Protein AF-D1QV29-F1 (afdb_monomer_lite)

Radius of gyration: 21.85 Å; chains: 1; bounding box: 47×73×45 Å

Sequence (190 aa):
MLKKKSKYISLIIPIILLLSIISYMVFIKKRHYYISSGIGPICVDDEVREGFEIIGKFKLKNPHPIPIDDKEILFIKEKLPIWLKENYSQINANNLTQSLSVSELKRKIQYVFTVYQDGSMIEADIYCLTLYDKNIPYNVYIPKALWDDEEFVKQRGHKWGEYILVYPFLDEKWHSNIDCNDIYSPGDLW

Secondary structure (DSSP, 8-state):
--SSHHHHHHHHHHHHHHHHHHHHHHHHS-------S-------HHHHHHTPEEEETTEEE-SS--PPPHHHHHHHHHHHHHHHHHH-TTS-HHHHHHT--HHHHHHH-EEEEEE--TTTT--EEEEEEEEEETTEEEEEEEEEEE---HHHHHHHTPPTT-EEE-SS-B-HHHHHHT--SSPP-TT---

Organism: NCBI:txid649760

pLDDT: mean 77.43, std 16.85, range [33.91, 97.12]

Foldseek 3Di:
DPDPPVVVVVVVVVVVVVVVVVVVVVVVVPVQVPVPLDAWFDFCVVVVVVPWDWPAQFWTHDPDDDDQDLVNLVVCLVCQLVLCCVPPVPDNSCVQSVPQDSVNSNVQWAFDTWGWHPDQTWTWTWTWHWTADVNDTWIWIKTWTQGADCVVCVVVVHDHRDTDTRPDIDGVVSVVSRDDPHIHDRPGTD

Structure (mmCIF, N/CA/C/O backbone):
data_AF-D1QV29-F1
#
_entry.id   AF-D1QV29-F1
#
loop_
_atom_site.group_PDB
_atom_site.id
_atom_site.type_symbol
_atom_site.label_atom_id
_atom_site.label_alt_id
_atom_site.label_comp_id
_atom_site.label_asym_id
_atom_site.label_entity_id
_atom_site.label_seq_id
_atom_site.pdbx_PDB_ins_code
_atom_site.Cartn_x
_atom_site.Cartn_y
_atom_site.Cartn_z
_atom_site.occupancy
_atom_site.B_iso_or_equiv
_atom_site.auth_seq_id
_atom_site.auth_comp_id
_atom_site.auth_asym_id
_atom_site.auth_atom_id
_atom_site.pdbx_PDB_model_num
ATOM 1 N N . MET A 1 1 ? 25.542 61.234 18.498 1.00 45.84 1 MET A N 1
ATOM 2 C CA . MET A 1 1 ? 25.070 60.424 17.345 1.00 45.84 1 MET A CA 1
ATOM 3 C C . MET A 1 1 ? 24.873 58.962 17.764 1.00 45.84 1 MET A C 1
ATOM 5 O O . MET A 1 1 ? 25.803 58.189 17.631 1.00 45.84 1 MET A O 1
ATOM 9 N N . LEU A 1 2 ? 23.709 58.556 18.293 1.00 51.19 2 LEU A N 1
ATOM 10 C CA . LEU A 1 2 ? 23.491 57.157 18.738 1.00 51.19 2 LEU A CA 1
ATOM 11 C C . LEU A 1 2 ? 22.039 56.651 18.571 1.00 51.19 2 LEU A C 1
ATOM 13 O O . LEU A 1 2 ? 21.649 55.672 19.188 1.00 51.19 2 LEU A O 1
ATOM 17 N N . LYS A 1 3 ? 21.218 57.277 17.712 1.00 49.06 3 LYS A N 1
ATOM 18 C CA . LYS A 1 3 ? 19.809 56.865 17.497 1.00 49.06 3 LYS A CA 1
ATOM 19 C C . LYS A 1 3 ? 19.553 56.009 16.246 1.00 49.06 3 LYS A C 1
ATOM 21 O O . LYS A 1 3 ? 18.450 55.499 16.086 1.00 49.06 3 LYS A O 1
ATOM 26 N N . LYS A 1 4 ? 20.541 55.817 15.359 1.00 51.28 4 LYS A N 1
ATOM 27 C CA . LYS A 1 4 ? 20.337 55.086 14.087 1.00 51.28 4 LYS A CA 1
ATOM 28 C C . LYS A 1 4 ? 20.463 53.559 14.201 1.00 51.28 4 LYS A C 1
ATOM 30 O O . LYS A 1 4 ? 19.761 52.873 13.475 1.00 51.28 4 LYS A O 1
ATOM 35 N N . LYS A 1 5 ? 21.280 53.014 15.117 1.00 49.75 5 LYS A N 1
ATOM 36 C CA . LYS A 1 5 ? 21.513 51.553 15.233 1.00 49.75 5 LYS A CA 1
ATOM 37 C C . LYS A 1 5 ? 20.310 50.763 15.782 1.00 49.75 5 LYS A C 1
ATOM 39 O O . 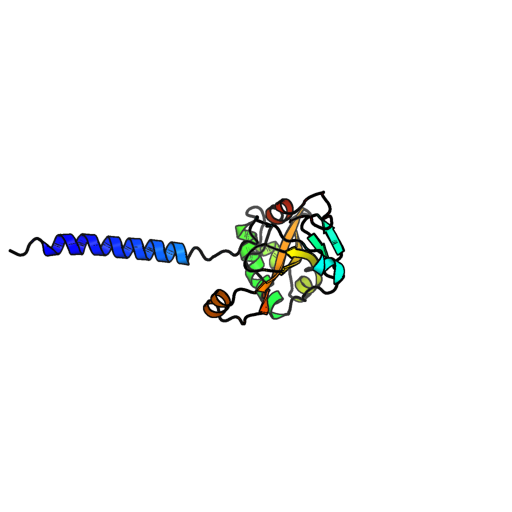LYS A 1 5 ? 20.128 49.611 15.414 1.00 49.75 5 LYS A O 1
ATOM 44 N N . SER A 1 6 ? 19.468 51.391 16.608 1.00 54.56 6 SER A N 1
ATOM 45 C CA . SER A 1 6 ? 18.330 50.731 17.272 1.00 54.56 6 SER A CA 1
ATOM 46 C C . SER A 1 6 ? 17.199 50.338 16.308 1.00 54.56 6 SER A C 1
ATOM 48 O O . SER A 1 6 ? 16.639 49.255 16.450 1.00 54.56 6 SER A O 1
ATOM 50 N N . LYS A 1 7 ? 16.918 51.153 15.278 1.00 54.69 7 LYS A N 1
ATOM 51 C CA . LYS A 1 7 ? 15.862 50.850 14.292 1.00 54.69 7 LYS A CA 1
ATOM 52 C C . LYS A 1 7 ? 16.203 49.664 13.387 1.00 54.69 7 LYS A C 1
ATOM 54 O O . LYS A 1 7 ? 15.316 48.895 13.051 1.00 54.69 7 LYS A O 1
ATOM 59 N N . TYR A 1 8 ? 17.474 49.498 13.014 1.00 56.50 8 TYR A N 1
ATOM 60 C CA . TYR A 1 8 ? 17.894 48.362 12.188 1.00 56.50 8 TYR A CA 1
ATOM 61 C C . TYR A 1 8 ? 17.798 47.047 12.963 1.00 56.50 8 TYR A C 1
ATOM 63 O O . TYR A 1 8 ? 17.260 46.078 12.447 1.00 56.50 8 TYR A O 1
ATOM 71 N N . ILE A 1 9 ? 18.224 47.031 14.230 1.00 58.75 9 ILE A N 1
ATOM 72 C CA . ILE A 1 9 ? 18.125 45.837 15.082 1.00 58.75 9 ILE A CA 1
ATOM 73 C C . ILE A 1 9 ? 16.654 45.461 15.330 1.00 58.75 9 ILE A C 1
ATOM 75 O O . ILE A 1 9 ? 16.313 44.282 15.253 1.00 58.75 9 ILE A O 1
ATOM 79 N N . SER A 1 10 ? 15.760 46.442 15.535 1.00 60.47 10 SER A N 1
ATOM 80 C CA . SER A 1 10 ? 14.327 46.161 15.728 1.00 60.47 10 SER A CA 1
ATOM 81 C C . SER A 1 10 ? 13.612 45.662 14.465 1.00 60.47 10 SER A C 1
ATOM 83 O O . SER A 1 10 ? 12.531 45.099 14.585 1.00 60.47 10 SER A O 1
ATOM 85 N N . LEU A 1 11 ? 14.183 45.875 13.275 1.00 65.88 11 LEU A N 1
ATOM 86 C CA . LEU A 1 11 ? 13.678 45.362 11.993 1.00 65.88 11 LEU A CA 1
ATOM 87 C C . LEU A 1 11 ? 14.288 44.000 11.632 1.00 65.88 11 LEU A C 1
ATOM 89 O O . LEU A 1 11 ? 13.610 43.163 11.049 1.00 65.88 11 LEU A O 1
ATOM 93 N N . ILE A 1 12 ? 15.541 43.748 12.017 1.00 74.69 12 ILE A N 1
ATOM 94 C CA . ILE A 1 12 ? 16.242 42.486 11.732 1.00 74.69 12 ILE A CA 1
ATOM 95 C C . ILE A 1 12 ? 15.656 41.322 12.542 1.00 74.69 12 ILE A C 1
ATOM 97 O O . ILE A 1 12 ? 15.447 40.245 11.991 1.00 74.69 12 ILE A O 1
ATOM 101 N N . ILE A 1 13 ? 15.348 41.531 13.827 1.00 76.56 13 ILE A N 1
ATOM 102 C CA . ILE A 1 13 ? 14.783 40.487 14.701 1.00 76.56 13 ILE A CA 1
ATOM 103 C C . ILE A 1 13 ? 13.475 39.892 14.141 1.00 76.56 13 ILE A C 1
ATOM 105 O O . ILE A 1 13 ? 13.411 38.670 14.006 1.00 76.56 13 ILE A O 1
ATOM 109 N N . PRO A 1 14 ? 12.451 40.684 13.760 1.00 79.69 14 PRO A N 1
ATOM 110 C CA . PRO A 1 14 ? 11.223 40.125 13.200 1.00 79.69 14 PRO A CA 1
ATOM 111 C C . PRO A 1 14 ? 11.435 39.462 11.835 1.00 79.69 14 PRO A C 1
ATOM 113 O O . PRO A 1 14 ? 10.746 38.492 11.545 1.00 79.69 14 PRO A O 1
ATOM 116 N N . ILE A 1 15 ? 12.404 39.906 11.024 1.00 82.94 15 ILE A N 1
ATOM 117 C CA . ILE A 1 15 ? 12.746 39.242 9.753 1.00 82.94 15 ILE A CA 1
ATOM 118 C C . ILE A 1 15 ? 13.352 37.859 10.007 1.00 82.94 15 ILE A C 1
ATOM 120 O O . ILE A 1 15 ? 12.950 36.893 9.365 1.00 82.94 15 ILE A O 1
ATOM 124 N N . ILE A 1 16 ? 14.277 37.734 10.963 1.00 84.75 16 ILE A N 1
ATOM 125 C CA . ILE A 1 16 ? 14.854 36.437 11.345 1.00 84.75 16 ILE A CA 1
ATOM 126 C C . ILE A 1 16 ? 13.768 35.522 11.913 1.00 84.75 16 ILE A C 1
ATOM 128 O O . ILE A 1 16 ? 13.729 34.341 11.572 1.00 84.75 16 ILE A O 1
ATOM 132 N N . LEU A 1 17 ? 12.858 36.060 12.730 1.00 83.62 17 LEU A N 1
ATOM 133 C CA . LEU A 1 17 ? 11.736 35.302 13.283 1.00 83.62 17 LEU A CA 1
ATOM 134 C C . LEU A 1 17 ? 10.779 34.829 12.177 1.00 83.62 17 LEU A C 1
ATOM 136 O O . LEU A 1 17 ? 10.358 33.680 12.170 1.00 83.62 17 LEU A O 1
ATOM 140 N N . LEU A 1 18 ? 10.493 35.681 11.190 1.00 83.81 18 LEU A N 1
ATOM 141 C CA . LEU A 1 18 ? 9.669 35.330 10.036 1.00 83.81 18 LEU A CA 1
ATOM 142 C C . LEU A 1 18 ? 10.350 34.270 9.162 1.00 83.81 18 LEU A C 1
ATOM 144 O O . LEU A 1 18 ? 9.707 33.304 8.776 1.00 83.81 18 LEU A O 1
ATOM 148 N N . LEU A 1 19 ? 11.650 34.406 8.884 1.00 84.44 19 LEU A N 1
ATOM 149 C CA . LEU A 1 19 ? 12.418 33.427 8.109 1.00 84.44 19 LEU A CA 1
ATOM 150 C C . LEU A 1 19 ? 12.541 32.089 8.836 1.00 84.44 19 LEU A C 1
ATOM 152 O O . LEU A 1 19 ? 12.485 31.047 8.193 1.00 84.44 19 LEU A O 1
ATOM 156 N N . SER A 1 20 ? 12.666 32.096 10.162 1.00 79.31 20 SER A N 1
ATOM 157 C CA . SER A 1 20 ? 12.662 30.868 10.961 1.00 79.31 20 SER A CA 1
ATOM 158 C C . SER A 1 20 ? 11.270 30.248 11.048 1.00 79.31 20 SER A C 1
ATOM 160 O O . SER A 1 20 ? 11.183 29.033 10.953 1.00 79.31 20 SER A O 1
ATOM 162 N N . ILE A 1 21 ? 10.187 31.032 11.101 1.00 79.00 21 ILE A N 1
ATOM 163 C CA . ILE A 1 21 ? 8.810 30.524 10.973 1.00 79.00 21 ILE A CA 1
ATOM 164 C C . ILE A 1 21 ? 8.564 29.962 9.572 1.00 79.00 21 ILE A C 1
ATOM 166 O O . ILE A 1 21 ? 8.000 28.884 9.464 1.00 79.00 21 ILE A O 1
ATOM 170 N N . ILE A 1 22 ? 9.002 30.631 8.502 1.00 74.69 22 ILE A N 1
ATOM 171 C CA . ILE A 1 22 ? 8.878 30.139 7.121 1.00 74.69 22 ILE A CA 1
ATOM 172 C C . ILE A 1 22 ? 9.707 28.870 6.944 1.00 74.69 22 ILE A C 1
ATOM 17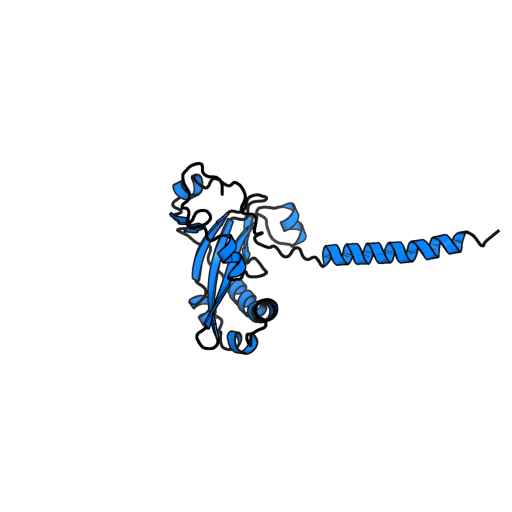4 O O . ILE A 1 22 ? 9.188 27.887 6.437 1.00 74.69 22 ILE A O 1
ATOM 178 N N . SER A 1 23 ? 10.959 28.854 7.402 1.00 67.56 23 SER A N 1
ATOM 179 C CA . SER A 1 23 ? 11.820 27.667 7.368 1.00 67.56 23 SER A CA 1
ATOM 180 C C . SER A 1 23 ? 11.211 26.527 8.182 1.00 67.56 23 SER A C 1
ATOM 182 O O . SER A 1 23 ? 11.120 25.408 7.695 1.00 67.56 23 SER A O 1
ATOM 184 N N . TYR A 1 24 ? 10.668 26.817 9.366 1.00 66.56 24 TYR A N 1
ATOM 185 C CA . TYR A 1 24 ? 9.936 25.859 10.188 1.00 66.56 24 TYR A CA 1
ATOM 186 C C . TYR A 1 24 ? 8.641 25.394 9.517 1.00 66.56 24 TYR A C 1
ATOM 188 O O . TYR A 1 24 ? 8.350 24.214 9.569 1.00 66.56 24 TYR A O 1
ATOM 196 N N . MET A 1 25 ? 7.890 26.252 8.823 1.00 56.50 25 MET A N 1
ATOM 197 C CA . MET A 1 25 ? 6.695 25.873 8.058 1.00 56.50 25 MET A CA 1
ATOM 198 C C . MET A 1 25 ? 7.045 25.082 6.794 1.00 56.50 25 MET A C 1
ATOM 200 O O . MET A 1 25 ? 6.281 24.204 6.417 1.00 56.50 25 MET A O 1
ATOM 204 N N . VAL A 1 26 ? 8.186 25.345 6.153 1.00 56.19 26 VAL A N 1
ATOM 205 C CA . VAL A 1 26 ? 8.729 24.562 5.029 1.00 56.19 26 VAL A CA 1
ATOM 206 C C . VAL A 1 26 ? 9.262 23.214 5.521 1.00 56.19 26 VAL A C 1
ATOM 208 O O . VAL A 1 26 ? 9.104 22.216 4.832 1.00 56.19 26 VAL A O 1
ATOM 211 N N . PHE A 1 27 ? 9.818 23.161 6.731 1.00 45.69 27 PHE A N 1
ATOM 212 C CA . PHE A 1 27 ? 10.297 21.944 7.391 1.00 45.69 27 PHE A CA 1
ATOM 213 C C . PHE A 1 27 ? 9.148 21.111 8.003 1.00 45.69 27 PHE A C 1
ATOM 215 O O . PHE A 1 27 ? 9.200 19.883 7.990 1.00 45.69 27 PHE A O 1
ATOM 222 N N . ILE A 1 28 ? 8.082 21.761 8.499 1.00 42.50 28 ILE A N 1
ATOM 223 C CA . ILE A 1 28 ? 6.830 21.167 9.022 1.00 42.50 28 ILE A CA 1
ATOM 224 C C . ILE A 1 28 ? 5.791 20.907 7.939 1.00 42.50 28 ILE A C 1
ATOM 226 O O . ILE A 1 28 ? 4.992 19.980 8.100 1.00 42.50 28 ILE A O 1
ATOM 230 N N . LYS A 1 29 ? 5.922 21.521 6.759 1.00 38.50 29 LYS A N 1
ATOM 231 C CA . LYS A 1 29 ? 5.758 20.783 5.503 1.00 38.50 29 LYS A CA 1
ATOM 232 C C . LYS A 1 29 ? 6.834 19.691 5.469 1.00 38.50 29 LYS A C 1
ATOM 234 O O . LYS A 1 29 ? 7.659 19.605 4.566 1.00 38.50 29 LYS A O 1
ATOM 239 N N . LYS A 1 30 ? 6.758 18.780 6.451 1.00 37.53 30 LYS A N 1
ATOM 240 C CA . LYS A 1 30 ? 6.894 17.355 6.263 1.00 37.53 30 LYS A CA 1
ATOM 241 C C . LYS A 1 30 ? 6.475 17.150 4.829 1.00 37.53 30 LYS A C 1
ATOM 243 O O . LYS A 1 30 ? 5.342 17.452 4.452 1.00 37.53 30 LYS A O 1
ATOM 248 N N . ARG A 1 31 ? 7.440 16.777 4.009 1.00 38.91 31 ARG A N 1
ATOM 249 C CA . ARG A 1 31 ? 7.160 16.146 2.741 1.00 38.91 31 ARG A CA 1
ATOM 250 C C . ARG A 1 31 ? 6.292 14.949 3.126 1.00 38.91 31 ARG A C 1
ATOM 252 O O . ARG A 1 31 ? 6.787 13.945 3.626 1.00 38.91 31 ARG A O 1
ATOM 259 N N . HIS A 1 32 ? 4.981 15.171 3.125 1.00 33.91 32 HIS A N 1
ATOM 260 C CA . HIS A 1 32 ? 3.990 14.127 3.033 1.00 33.91 32 HIS A CA 1
ATOM 261 C C . HIS A 1 32 ? 4.322 13.560 1.665 1.00 33.91 32 HIS A C 1
ATOM 263 O O . HIS A 1 32 ? 4.153 14.251 0.659 1.00 33.91 32 HIS A O 1
ATOM 269 N N . TYR A 1 33 ? 4.974 12.404 1.646 1.00 40.59 33 TYR A N 1
ATOM 270 C CA . TYR A 1 33 ? 5.250 11.714 0.401 1.00 40.59 33 TYR A CA 1
ATOM 271 C C . TYR A 1 33 ? 3.914 11.153 -0.031 1.00 40.59 33 TYR A C 1
ATOM 273 O O . TYR A 1 33 ? 3.523 10.051 0.332 1.00 40.59 33 TYR A O 1
ATOM 281 N N . TYR A 1 34 ? 3.155 12.004 -0.708 1.00 39.03 34 TYR A N 1
ATOM 282 C CA . TYR A 1 34 ? 2.127 11.529 -1.595 1.00 39.03 34 TYR A CA 1
ATOM 283 C C . TYR A 1 34 ? 2.873 10.649 -2.597 1.00 39.03 34 TYR A C 1
ATOM 285 O O . TYR A 1 34 ? 3.833 11.128 -3.207 1.00 39.03 34 TYR A O 1
ATOM 293 N N . ILE A 1 35 ? 2.425 9.407 -2.797 1.00 42.78 35 ILE A N 1
ATOM 294 C CA . ILE A 1 35 ? 2.427 8.903 -4.169 1.00 42.78 35 ILE A CA 1
ATOM 295 C C . ILE A 1 35 ? 1.612 9.953 -4.908 1.00 42.78 35 ILE A C 1
ATOM 297 O O . ILE A 1 35 ? 0.394 10.054 -4.726 1.00 42.78 35 ILE A O 1
ATOM 301 N N . SER A 1 36 ? 2.323 10.905 -5.510 1.00 38.84 36 SER A N 1
ATOM 302 C CA . SER A 1 36 ? 1.691 12.087 -6.059 1.00 38.84 36 SER A CA 1
ATOM 303 C C . SER A 1 36 ? 0.714 11.605 -7.119 1.00 38.84 36 SER A C 1
ATOM 305 O O . SER A 1 36 ? 0.937 10.582 -7.757 1.00 38.84 36 SER A O 1
ATOM 307 N N . SER A 1 37 ? -0.374 12.331 -7.329 1.00 41.56 37 SER A N 1
ATOM 308 C CA . SER A 1 37 ? -1.284 12.053 -8.441 1.00 41.56 37 SER A CA 1
ATOM 309 C C . SER A 1 37 ? -0.612 12.145 -9.824 1.00 41.56 37 SER A C 1
ATOM 311 O O . SER A 1 37 ? -1.285 11.927 -10.822 1.00 41.56 37 SER A O 1
ATOM 313 N N . GLY A 1 38 ? 0.672 12.518 -9.903 1.00 42.25 38 GLY A N 1
ATOM 314 C CA . GLY A 1 38 ? 1.475 12.420 -11.113 1.00 42.25 38 GLY A CA 1
ATOM 315 C C . GLY A 1 38 ? 2.091 11.034 -11.226 1.00 42.25 38 GLY A C 1
ATOM 316 O O . GLY A 1 38 ? 3.177 10.795 -10.702 1.00 42.25 38 GLY A O 1
ATOM 317 N N . ILE A 1 39 ? 1.386 10.148 -11.920 1.00 52.56 39 ILE A N 1
ATOM 318 C CA . ILE A 1 39 ? 2.033 9.121 -12.732 1.00 52.56 39 ILE A CA 1
ATOM 319 C C . ILE A 1 39 ? 2.681 9.893 -13.891 1.00 52.56 39 ILE A C 1
ATOM 321 O O . ILE A 1 39 ? 2.073 10.830 -14.416 1.00 52.56 39 ILE A O 1
ATOM 325 N N . GLY A 1 40 ? 3.944 9.619 -14.187 1.00 47.97 40 GLY A N 1
ATOM 326 C CA . GLY A 1 40 ? 4.629 10.238 -15.319 1.00 47.97 40 GLY A CA 1
ATOM 327 C C . GLY A 1 40 ? 5.112 9.171 -16.295 1.00 47.97 40 GLY A C 1
ATOM 328 O O . GLY A 1 40 ? 5.006 7.987 -15.964 1.00 47.97 40 GLY A O 1
ATOM 329 N N . PRO A 1 41 ? 5.645 9.590 -17.456 1.00 51.38 41 PRO A N 1
ATOM 330 C CA . PRO A 1 41 ? 5.876 8.743 -18.621 1.00 51.38 41 PRO A CA 1
ATOM 331 C C . PRO A 1 41 ? 6.902 7.639 -18.373 1.00 51.38 41 PRO A C 1
ATOM 333 O O . PRO A 1 41 ? 8.066 7.757 -18.750 1.00 51.38 41 PRO A O 1
ATOM 336 N N . ILE A 1 42 ? 6.444 6.531 -17.794 1.00 67.38 42 ILE A N 1
ATOM 337 C CA . ILE A 1 42 ? 7.207 5.291 -17.653 1.00 67.38 42 ILE A CA 1
ATOM 338 C C . ILE A 1 42 ? 6.673 4.275 -18.660 1.00 67.38 42 ILE A C 1
ATOM 340 O O . ILE A 1 42 ? 5.469 4.055 -18.769 1.00 67.38 42 ILE A O 1
ATOM 344 N N . CYS A 1 43 ? 7.595 3.664 -19.396 1.00 72.94 43 CYS A N 1
ATOM 345 C CA . CYS A 1 43 ? 7.349 2.457 -20.171 1.00 72.94 43 CYS A CA 1
ATOM 346 C C . CYS A 1 43 ? 7.704 1.263 -19.282 1.00 72.94 43 CYS A C 1
ATOM 348 O O . CYS A 1 43 ? 8.799 1.246 -18.724 1.00 72.94 43 CYS A O 1
ATOM 350 N N . VAL A 1 44 ? 6.796 0.295 -19.153 1.00 76.00 44 VAL A N 1
ATOM 351 C CA . VAL A 1 44 ? 6.958 -0.865 -18.252 1.00 76.00 44 VAL A CA 1
ATOM 352 C C . VAL A 1 44 ? 7.168 -2.186 -19.001 1.00 76.00 44 VAL A C 1
ATOM 354 O O . VAL A 1 44 ? 6.863 -3.276 -18.514 1.00 76.00 44 VAL A O 1
ATOM 357 N N . ASP A 1 45 ? 7.628 -2.100 -20.250 1.00 79.06 45 ASP A N 1
ATOM 358 C CA . ASP A 1 45 ? 7.837 -3.273 -21.104 1.00 79.06 45 ASP A CA 1
ATOM 359 C C . ASP A 1 45 ? 8.866 -4.249 -20.503 1.00 79.06 45 ASP A C 1
ATOM 361 O O . ASP A 1 45 ? 8.812 -5.453 -20.764 1.00 79.06 45 ASP A O 1
ATOM 365 N N . ASP A 1 46 ? 9.801 -3.754 -19.695 1.00 78.44 46 ASP A N 1
ATOM 366 C CA . ASP A 1 46 ? 10.849 -4.547 -19.053 1.00 78.44 46 ASP A CA 1
ATOM 367 C C . ASP A 1 46 ? 10.258 -5.405 -17.929 1.00 78.44 46 ASP A C 1
ATOM 369 O O . ASP A 1 46 ? 10.436 -6.623 -17.926 1.00 78.44 46 ASP A O 1
ATOM 373 N N . GLU A 1 47 ? 9.439 -4.813 -17.067 1.00 83.62 47 GLU A N 1
ATOM 374 C CA . GLU A 1 47 ? 8.705 -5.483 -15.993 1.00 83.62 47 GLU A CA 1
ATOM 375 C C . GLU A 1 47 ? 7.774 -6.565 -16.546 1.00 83.62 47 GLU A C 1
ATOM 377 O O . GLU A 1 47 ? 7.699 -7.683 -16.028 1.00 83.62 47 GLU A O 1
ATOM 382 N N . VAL A 1 48 ? 7.077 -6.265 -17.645 1.00 82.62 48 VAL A N 1
ATOM 383 C CA . VAL A 1 48 ? 6.207 -7.240 -18.315 1.00 82.62 48 VAL A CA 1
ATOM 384 C C . VAL A 1 48 ? 7.025 -8.422 -18.842 1.00 82.62 48 VAL A C 1
ATOM 386 O O . VAL A 1 48 ? 6.598 -9.572 -18.716 1.00 82.62 48 VAL A O 1
ATOM 389 N N . ARG A 1 49 ? 8.230 -8.178 -19.380 1.00 82.44 49 ARG A N 1
ATOM 390 C CA . ARG A 1 49 ? 9.159 -9.250 -19.786 1.00 82.44 49 ARG A CA 1
ATOM 391 C C . ARG A 1 49 ? 9.666 -10.070 -18.600 1.00 82.44 49 ARG A C 1
ATOM 393 O O . ARG A 1 49 ? 9.912 -11.264 -18.768 1.00 82.44 49 ARG A O 1
ATOM 400 N N . GLU A 1 50 ? 9.789 -9.465 -17.424 1.00 84.56 50 GLU A N 1
ATOM 401 C CA . GLU A 1 50 ? 10.172 -10.132 -16.173 1.00 84.56 50 GLU A CA 1
ATOM 402 C C . GLU A 1 50 ? 9.011 -10.880 -15.491 1.00 84.56 50 GLU A C 1
ATOM 404 O O . GLU A 1 50 ? 9.227 -11.620 -14.530 1.00 84.56 50 GLU A O 1
ATOM 409 N N . GLY A 1 51 ? 7.794 -10.779 -16.034 1.00 86.75 51 GLY A N 1
ATOM 410 C CA . GLY A 1 51 ? 6.639 -11.581 -15.628 1.00 86.75 51 GLY A CA 1
ATOM 411 C C . GLY A 1 51 ? 5.555 -10.819 -14.869 1.00 86.75 51 GLY A C 1
ATOM 412 O O . GLY A 1 51 ? 4.643 -11.455 -14.336 1.00 86.75 51 GLY A O 1
ATOM 413 N N . PHE A 1 52 ? 5.617 -9.486 -14.820 1.00 89.38 52 PHE A N 1
ATOM 414 C CA . PHE A 1 52 ? 4.520 -8.671 -14.303 1.00 89.38 52 PHE A CA 1
ATOM 415 C C . PHE A 1 52 ? 3.311 -8.742 -15.246 1.00 89.38 52 PHE A C 1
ATOM 417 O O . PHE A 1 52 ? 3.434 -8.637 -16.467 1.00 89.38 52 PHE A O 1
ATOM 424 N N . GLU A 1 53 ? 2.116 -8.904 -14.679 1.00 90.81 53 GLU A N 1
ATOM 425 C CA . GLU A 1 53 ? 0.863 -8.931 -15.444 1.00 90.81 53 GLU A CA 1
ATOM 426 C C . GLU A 1 53 ? 0.244 -7.526 -15.493 1.00 90.81 53 GLU A C 1
ATOM 428 O O . GLU A 1 53 ? 0.069 -6.877 -14.462 1.00 90.81 53 GLU A O 1
ATOM 433 N N . ILE A 1 54 ? -0.123 -7.054 -16.687 1.00 88.19 54 ILE A N 1
ATOM 434 C CA . ILE A 1 54 ? -0.838 -5.783 -16.858 1.00 88.19 54 ILE A CA 1
ATOM 435 C C . ILE A 1 54 ? -2.290 -5.966 -16.418 1.00 88.19 54 ILE A C 1
ATOM 437 O O . ILE A 1 54 ? -3.030 -6.744 -17.018 1.00 88.19 54 ILE A O 1
ATOM 441 N N . ILE A 1 55 ? -2.713 -5.211 -15.405 1.00 88.69 55 ILE A N 1
ATOM 442 C CA . ILE A 1 55 ? -4.086 -5.253 -14.868 1.00 88.69 55 ILE A CA 1
ATOM 443 C C . ILE A 1 55 ? -4.815 -3.905 -14.968 1.00 88.69 55 ILE A C 1
ATOM 445 O O . ILE A 1 55 ? -5.982 -3.798 -14.601 1.00 88.69 55 ILE A O 1
ATOM 449 N N . GLY A 1 56 ? -4.140 -2.880 -15.483 1.00 84.62 56 GLY A N 1
ATOM 450 C CA . GLY A 1 56 ? -4.699 -1.579 -15.837 1.00 84.62 56 GLY A CA 1
ATOM 451 C C . GLY A 1 56 ? -3.611 -0.679 -16.412 1.00 84.62 56 GLY A C 1
ATOM 452 O O . GLY A 1 56 ? -2.430 -1.011 -16.315 1.00 84.62 56 GLY A O 1
ATOM 453 N N . LYS A 1 57 ? -3.987 0.469 -16.988 1.00 82.12 57 LYS A N 1
ATOM 454 C CA . LYS A 1 57 ? -3.029 1.402 -17.611 1.00 82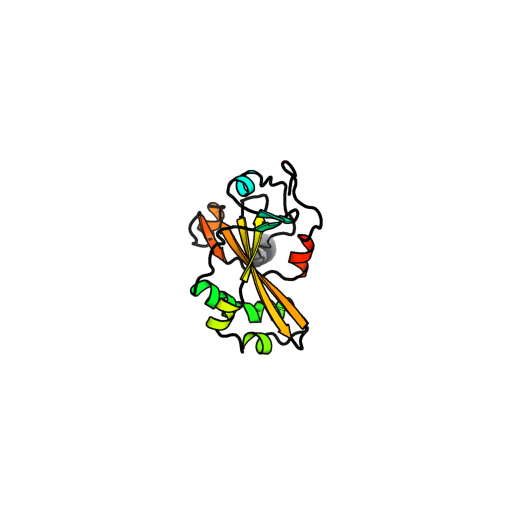.12 57 LYS A CA 1
ATOM 455 C C . LYS A 1 57 ? -1.832 1.742 -16.724 1.00 82.12 57 LYS A C 1
ATOM 457 O O . LYS A 1 57 ? -0.723 1.822 -17.222 1.00 82.12 57 LYS A O 1
ATOM 462 N N . PHE A 1 58 ? -2.072 1.911 -15.425 1.00 82.88 58 PHE A N 1
ATOM 463 C CA . PHE A 1 58 ? -1.064 2.317 -14.440 1.00 82.88 58 PHE A CA 1
ATOM 464 C C . PHE A 1 58 ? -0.888 1.285 -13.322 1.00 82.88 58 PHE A C 1
ATOM 466 O O . PHE A 1 58 ? -0.488 1.629 -12.210 1.00 82.88 58 PHE A O 1
ATOM 473 N N . LYS A 1 59 ? -1.297 0.035 -13.568 1.00 87.94 59 LYS A N 1
ATOM 474 C CA . LYS A 1 59 ? -1.318 -1.025 -12.557 1.00 87.94 59 LYS A CA 1
ATOM 475 C C . LYS A 1 59 ? -0.747 -2.302 -13.143 1.00 87.94 59 LYS A C 1
ATOM 477 O O . LYS A 1 59 ? -1.304 -2.879 -14.080 1.00 87.94 59 LYS A O 1
ATOM 482 N N . LEU A 1 60 ? 0.323 -2.769 -12.521 1.00 89.19 60 LEU A N 1
ATOM 483 C CA . LEU A 1 60 ? 0.868 -4.094 -12.756 1.00 89.19 60 LEU A CA 1
ATOM 484 C C . LEU A 1 60 ? 0.548 -5.006 -11.582 1.00 89.19 60 LEU A C 1
ATOM 486 O O . LEU A 1 60 ? 0.261 -4.559 -10.473 1.00 89.19 60 LEU A O 1
ATOM 490 N N . LYS A 1 61 ? 0.630 -6.303 -11.826 1.00 92.25 61 LYS A N 1
ATOM 491 C CA . LYS A 1 61 ? 0.600 -7.327 -10.800 1.00 92.25 61 LYS A CA 1
ATOM 492 C C . LYS A 1 61 ? 1.965 -7.995 -10.746 1.00 92.25 61 LYS A C 1
ATOM 494 O O . LYS A 1 61 ? 2.345 -8.730 -11.655 1.00 92.25 61 LYS A O 1
ATOM 499 N N . ASN A 1 62 ? 2.677 -7.718 -9.664 1.00 92.31 62 ASN A N 1
ATOM 500 C CA . ASN A 1 62 ? 3.962 -8.301 -9.336 1.00 92.31 62 ASN A CA 1
ATOM 501 C C . ASN A 1 62 ? 3.769 -9.785 -8.968 1.00 92.31 62 ASN A C 1
ATOM 503 O O . ASN A 1 62 ? 2.976 -10.089 -8.067 1.00 92.31 62 ASN A O 1
ATOM 507 N N . PRO A 1 63 ? 4.458 -10.729 -9.635 1.00 91.81 63 PRO A N 1
ATOM 508 C CA . PRO A 1 63 ? 4.399 -12.148 -9.278 1.00 91.81 63 PRO A CA 1
AT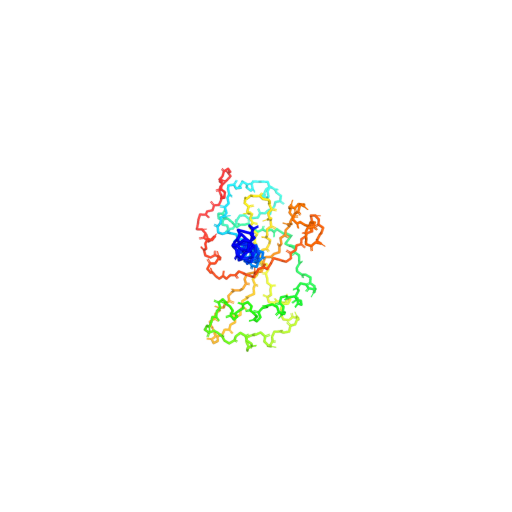OM 509 C C . PRO A 1 63 ? 5.013 -12.444 -7.899 1.00 91.81 63 PRO A C 1
ATOM 511 O O . PRO A 1 63 ? 4.700 -13.471 -7.285 1.00 91.81 63 PRO A O 1
ATOM 514 N N . HIS A 1 64 ? 5.869 -11.554 -7.395 1.00 92.19 64 HIS A N 1
ATOM 515 C CA . HIS A 1 64 ? 6.621 -11.706 -6.154 1.00 92.19 64 HIS A CA 1
ATOM 516 C C . HIS A 1 64 ? 6.567 -10.424 -5.303 1.00 92.19 64 HIS A C 1
ATOM 518 O O . HIS A 1 64 ? 7.597 -9.779 -5.105 1.00 92.19 64 HIS A O 1
ATOM 524 N N . PRO A 1 65 ? 5.384 -10.058 -4.770 1.00 92.00 65 PRO A N 1
ATOM 525 C CA . PRO A 1 65 ? 5.224 -8.822 -4.019 1.00 92.00 65 PRO A CA 1
ATOM 526 C C . PRO A 1 65 ? 6.043 -8.827 -2.720 1.00 92.00 65 PRO A C 1
ATOM 528 O O . PRO A 1 65 ? 6.175 -9.847 -2.035 1.00 92.00 65 PRO A O 1
ATOM 531 N N . ILE A 1 66 ? 6.573 -7.663 -2.362 1.00 91.12 66 ILE A N 1
ATOM 532 C CA . ILE A 1 66 ? 7.506 -7.440 -1.259 1.00 91.12 66 ILE A CA 1
ATOM 533 C C . ILE A 1 66 ? 6.768 -7.574 0.077 1.00 91.12 66 ILE A C 1
ATOM 535 O O . ILE A 1 66 ? 6.004 -6.677 0.435 1.00 91.12 66 ILE A O 1
ATOM 539 N N 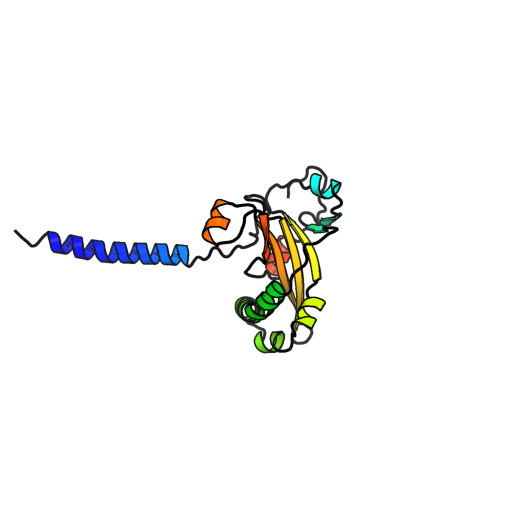. PRO A 1 67 ? 7.010 -8.620 0.881 1.00 92.19 67 PRO A N 1
ATOM 540 C CA . PRO A 1 67 ? 6.187 -8.919 2.049 1.00 92.19 67 PRO A CA 1
ATOM 541 C C . PRO A 1 67 ? 6.262 -7.822 3.117 1.00 92.19 67 PRO A C 1
ATOM 543 O O . PRO A 1 67 ? 7.336 -7.281 3.379 1.00 92.19 67 PRO A O 1
ATOM 546 N N . ILE A 1 68 ? 5.139 -7.539 3.785 1.00 92.75 68 ILE A N 1
ATOM 547 C CA . ILE A 1 68 ? 5.095 -6.662 4.966 1.00 92.75 68 ILE A CA 1
ATOM 548 C C . ILE A 1 68 ? 5.552 -7.448 6.200 1.00 92.75 68 ILE A C 1
ATOM 550 O O . ILE A 1 68 ? 4.992 -8.501 6.516 1.00 92.75 68 ILE A O 1
ATOM 554 N N . ASP A 1 69 ? 6.553 -6.930 6.910 1.00 92.19 69 ASP A N 1
ATOM 555 C CA . ASP A 1 69 ? 7.132 -7.575 8.087 1.00 92.19 69 ASP A CA 1
ATOM 556 C C . ASP A 1 69 ? 6.420 -7.213 9.404 1.00 92.19 69 ASP A C 1
ATOM 558 O O . ASP A 1 69 ? 5.557 -6.338 9.487 1.00 92.19 69 ASP A O 1
ATOM 562 N N . ASP A 1 70 ? 6.791 -7.899 10.484 1.00 93.19 70 ASP A N 1
ATOM 563 C CA . ASP A 1 70 ? 6.172 -7.725 11.799 1.00 93.19 70 ASP A CA 1
ATOM 564 C C . ASP A 1 70 ? 6.330 -6.312 12.379 1.00 93.19 70 ASP A C 1
ATOM 566 O O . ASP A 1 70 ? 5.427 -5.830 13.070 1.00 93.19 70 ASP A O 1
ATOM 570 N N . LYS A 1 71 ? 7.451 -5.633 12.110 1.00 91.69 71 LYS A N 1
ATOM 571 C CA . LYS A 1 71 ? 7.685 -4.261 12.581 1.00 91.69 71 LYS A CA 1
ATOM 572 C C . LYS A 1 71 ? 6.798 -3.287 11.819 1.00 91.69 71 LYS A C 1
ATOM 574 O O . LYS A 1 71 ? 6.218 -2.389 12.428 1.00 91.69 71 LYS A O 1
ATOM 579 N N . GLU A 1 72 ? 6.649 -3.490 10.518 1.00 93.50 72 GLU A N 1
ATOM 580 C CA . GLU A 1 72 ? 5.758 -2.705 9.669 1.00 93.50 72 GLU A CA 1
ATOM 581 C C . GLU A 1 72 ? 4.293 -2.915 10.065 1.00 93.50 72 GLU A C 1
ATOM 583 O O . GLU A 1 72 ? 3.553 -1.942 10.181 1.00 93.50 72 GLU A O 1
ATOM 588 N N . ILE A 1 73 ? 3.871 -4.139 10.397 1.00 96.38 73 ILE A N 1
ATOM 589 C CA . ILE A 1 73 ? 2.516 -4.390 10.921 1.00 96.38 73 ILE A CA 1
ATOM 590 C C . ILE A 1 73 ? 2.271 -3.638 12.234 1.00 96.38 73 ILE A C 1
ATOM 592 O O . ILE A 1 73 ? 1.194 -3.065 12.427 1.00 96.38 73 ILE A O 1
ATOM 596 N N . LEU A 1 74 ? 3.248 -3.621 13.147 1.00 94.94 74 LEU A N 1
ATOM 597 C CA . LEU A 1 74 ? 3.144 -2.855 14.393 1.00 94.94 74 LEU A CA 1
ATOM 598 C C . LEU A 1 74 ? 3.043 -1.351 14.119 1.00 94.94 74 LEU A C 1
ATOM 600 O O . LEU A 1 74 ? 2.201 -0.680 14.719 1.00 94.94 74 LEU A O 1
ATOM 604 N N . PHE A 1 75 ? 3.835 -0.841 13.175 1.00 93.31 75 PHE A N 1
ATOM 605 C CA . PHE A 1 75 ? 3.752 0.548 12.733 1.00 93.31 75 PHE A CA 1
ATOM 606 C C . PHE A 1 75 ? 2.371 0.870 12.146 1.00 93.31 75 PHE A C 1
ATOM 608 O O . PHE A 1 75 ? 1.762 1.873 12.522 1.00 93.31 75 PHE A O 1
ATOM 615 N N . ILE A 1 76 ? 1.832 0.001 11.284 1.00 94.94 76 ILE A N 1
ATOM 616 C CA . ILE A 1 76 ? 0.492 0.162 10.705 1.00 94.94 76 ILE A CA 1
ATOM 617 C C . ILE A 1 76 ? -0.550 0.223 11.815 1.00 94.94 76 ILE A C 1
ATOM 619 O O . ILE A 1 76 ? -1.356 1.150 11.847 1.00 94.94 76 ILE A O 1
ATOM 623 N N . LYS A 1 77 ? -0.499 -0.706 12.773 1.00 94.81 77 LYS A N 1
ATOM 624 C CA . LYS A 1 77 ? -1.416 -0.737 13.918 1.00 94.81 77 LYS A CA 1
ATOM 625 C C . LYS A 1 77 ? -1.392 0.562 14.730 1.00 94.81 77 LYS A C 1
ATOM 627 O O . LYS A 1 77 ? -2.445 1.004 15.183 1.00 94.81 77 LYS A O 1
ATOM 632 N N . GLU A 1 78 ? -0.217 1.161 14.917 1.00 93.50 78 GLU A N 1
ATOM 633 C CA . GLU A 1 78 ? -0.053 2.426 15.641 1.00 93.50 78 GLU A CA 1
ATOM 634 C C . GLU A 1 78 ? -0.598 3.625 14.847 1.00 93.50 78 GLU A C 1
ATOM 636 O O . GLU A 1 78 ? -1.284 4.481 15.407 1.00 93.50 78 GLU A O 1
ATOM 641 N N . LYS A 1 79 ? -0.304 3.705 13.542 1.00 93.38 79 LYS A N 1
ATOM 642 C CA . LYS A 1 79 ? -0.638 4.876 12.712 1.00 93.38 79 LYS A CA 1
ATOM 643 C C . LYS A 1 79 ? -2.049 4.868 12.141 1.00 93.38 79 LYS A C 1
ATOM 645 O O . LYS A 1 79 ? -2.606 5.939 11.913 1.00 93.38 79 LYS A O 1
ATOM 650 N N . LEU A 1 80 ? -2.645 3.695 11.946 1.00 94.25 80 LEU A N 1
ATOM 651 C CA . LEU A 1 80 ? -3.976 3.531 11.362 1.00 94.25 80 LEU A CA 1
ATOM 652 C C . LEU A 1 80 ? -5.073 4.372 12.041 1.00 94.25 80 LEU A C 1
ATOM 654 O O . LEU A 1 80 ? -5.761 5.088 11.317 1.00 94.25 80 LEU A O 1
ATOM 658 N N . PRO A 1 81 ? -5.249 4.380 13.380 1.00 93.25 81 PRO A N 1
ATOM 659 C CA . PRO A 1 81 ? -6.291 5.201 14.008 1.00 93.25 81 PRO A CA 1
ATOM 660 C C . PRO A 1 81 ? -6.092 6.704 13.787 1.00 93.25 81 PRO A C 1
ATOM 662 O O . PRO A 1 81 ? -7.068 7.435 13.621 1.00 93.25 81 PRO A O 1
ATOM 665 N N . ILE A 1 82 ? -4.836 7.164 13.777 1.00 91.94 82 ILE A N 1
ATOM 666 C CA . ILE A 1 82 ? -4.490 8.573 13.550 1.00 91.94 82 ILE A CA 1
ATOM 667 C C . ILE A 1 82 ? -4.869 8.950 12.118 1.00 91.94 82 ILE A C 1
ATOM 669 O O . ILE A 1 82 ? -5.629 9.891 11.908 1.00 91.94 82 ILE A O 1
ATOM 673 N N . TRP A 1 83 ? -4.406 8.158 11.152 1.00 93.56 83 TRP A N 1
ATOM 674 C CA . TRP A 1 83 ? -4.661 8.395 9.738 1.00 93.56 83 TRP A CA 1
ATOM 675 C C . TRP A 1 83 ? -6.158 8.316 9.391 1.00 93.56 83 TRP A C 1
ATOM 677 O O . TRP A 1 83 ? -6.668 9.186 8.688 1.00 93.56 83 TRP A O 1
ATOM 687 N N . LEU A 1 84 ? -6.900 7.339 9.931 1.00 93.00 84 LEU A N 1
ATOM 688 C CA . LEU A 1 84 ? -8.349 7.221 9.710 1.00 93.00 84 LEU A CA 1
ATOM 689 C C . LEU A 1 84 ? -9.108 8.444 10.225 1.00 93.00 84 LEU A C 1
ATOM 691 O O . LEU A 1 84 ? -10.013 8.925 9.554 1.00 93.00 84 LEU A O 1
ATOM 695 N N . LYS A 1 85 ? -8.733 8.969 11.397 1.00 91.00 85 LYS A N 1
ATOM 696 C CA . LYS A 1 85 ? -9.360 10.167 11.969 1.00 91.00 85 LYS A CA 1
ATOM 697 C C . LYS A 1 85 ? -9.129 11.410 11.104 1.00 91.00 85 LYS A C 1
ATOM 699 O O . LYS A 1 85 ? -9.988 12.288 11.065 1.00 91.00 85 LYS A O 1
ATOM 704 N N . GLU A 1 86 ? -7.974 11.494 10.450 1.00 89.69 86 GLU A N 1
ATOM 705 C CA . GLU A 1 86 ? -7.609 12.609 9.571 1.00 89.69 86 GLU A CA 1
ATOM 706 C C . GLU A 1 86 ? -8.322 12.545 8.210 1.00 89.69 86 GLU A C 1
ATOM 708 O O . GLU A 1 86 ? -8.699 13.592 7.688 1.00 89.69 86 GLU A O 1
ATOM 713 N N . ASN A 1 87 ? -8.541 11.345 7.657 1.00 88.50 87 ASN A N 1
ATOM 714 C CA . ASN A 1 87 ? -9.060 11.167 6.290 1.00 88.50 87 ASN A CA 1
ATOM 715 C C . ASN A 1 87 ? -10.559 10.827 6.228 1.00 88.50 87 ASN A C 1
ATOM 717 O O . ASN A 1 87 ? -11.231 11.183 5.263 1.00 88.50 87 ASN A O 1
ATOM 721 N N . TYR A 1 88 ? -11.116 10.211 7.273 1.00 86.69 88 TYR A N 1
ATOM 722 C CA . TYR A 1 88 ? -12.530 9.842 7.354 1.00 86.69 88 TYR A CA 1
ATOM 723 C C . TYR A 1 88 ? -13.144 10.389 8.651 1.00 86.69 88 TYR A C 1
ATOM 725 O O . TYR A 1 88 ? -13.278 9.700 9.662 1.00 86.69 88 TYR A O 1
ATOM 733 N N . SER A 1 89 ? -13.544 11.660 8.636 1.00 84.31 89 SER A N 1
ATOM 734 C CA . SER A 1 89 ? -14.102 12.343 9.816 1.00 84.31 89 SER A CA 1
ATOM 735 C C . SER A 1 89 ? -15.446 11.773 10.293 1.00 84.31 89 SER A C 1
ATOM 737 O O . SER A 1 89 ? -15.834 11.966 11.445 1.00 84.31 89 SER A O 1
ATOM 739 N N . GLN A 1 90 ? -16.150 11.061 9.416 1.00 85.25 90 GLN A N 1
ATOM 740 C CA . GLN A 1 90 ? -17.461 10.467 9.657 1.00 85.25 90 GLN A CA 1
ATOM 741 C C . GLN A 1 90 ? -17.424 9.140 10.433 1.00 85.25 90 GLN A C 1
ATOM 743 O O . GLN A 1 90 ? -18.471 8.709 10.916 1.00 85.25 90 GLN A O 1
ATOM 748 N N . ILE A 1 91 ? -16.258 8.492 10.562 1.00 85.88 91 ILE A N 1
ATOM 749 C CA . ILE A 1 91 ? -16.123 7.196 11.247 1.00 85.88 91 ILE A CA 1
ATOM 750 C C . ILE A 1 91 ? -15.532 7.345 12.650 1.00 85.88 91 ILE A C 1
ATOM 752 O O . ILE A 1 91 ? -14.705 8.214 12.929 1.00 85.88 91 ILE A O 1
ATOM 756 N N . ASN A 1 92 ? -15.895 6.428 13.550 1.00 86.94 92 ASN A N 1
ATOM 757 C CA . ASN A 1 92 ? -15.191 6.288 14.822 1.00 86.94 92 ASN A CA 1
ATOM 758 C C . ASN A 1 92 ? -13.944 5.409 14.630 1.00 86.94 92 ASN A C 1
ATOM 760 O O . ASN A 1 92 ? -13.990 4.193 14.828 1.00 86.94 92 ASN A O 1
ATOM 764 N N . ALA A 1 93 ? -12.831 6.043 14.247 1.00 86.56 93 ALA A N 1
ATOM 765 C CA . ALA A 1 93 ? -11.554 5.378 13.980 1.00 86.56 93 ALA A CA 1
ATOM 766 C C . ALA A 1 93 ? -11.107 4.453 15.126 1.00 86.56 93 ALA A C 1
ATOM 768 O O . ALA A 1 93 ? -10.696 3.324 14.876 1.00 86.56 93 ALA A O 1
ATOM 769 N N . ASN A 1 94 ? -11.262 4.889 16.382 1.00 84.56 94 ASN A N 1
ATOM 770 C CA . ASN A 1 94 ? -10.865 4.095 17.544 1.00 84.56 94 ASN A CA 1
ATOM 771 C C . ASN A 1 94 ? -11.646 2.780 17.624 1.00 84.56 94 ASN A C 1
ATOM 773 O O . ASN A 1 94 ? -11.037 1.728 17.802 1.00 84.56 94 ASN A O 1
ATOM 777 N N . ASN A 1 95 ? -12.969 2.821 17.437 1.00 85.38 95 ASN A N 1
ATOM 778 C CA . ASN A 1 95 ? -13.796 1.612 17.463 1.00 85.38 95 ASN A CA 1
ATOM 779 C C . ASN A 1 95 ? -13.401 0.628 16.350 1.00 85.38 95 ASN A C 1
ATOM 781 O O . ASN A 1 95 ? -13.355 -0.580 16.582 1.00 85.38 95 ASN A O 1
ATOM 785 N N . LEU A 1 96 ? -13.086 1.143 15.158 1.00 85.38 96 LEU A N 1
ATOM 786 C CA . LEU A 1 96 ? -12.707 0.329 14.001 1.00 85.38 96 LEU A CA 1
ATOM 787 C C . LEU A 1 96 ? -11.340 -0.335 14.161 1.00 85.38 96 LEU A C 1
ATOM 789 O O . LEU A 1 96 ? -11.148 -1.456 13.697 1.00 85.38 96 LEU A O 1
ATOM 793 N N . THR A 1 97 ? -10.392 0.326 14.826 1.00 87.69 97 THR A N 1
ATOM 794 C CA . THR A 1 97 ? -9.020 -0.187 14.955 1.00 87.69 97 THR A CA 1
ATOM 795 C C . THR A 1 97 ? -8.755 -0.935 16.253 1.00 87.69 97 THR A C 1
ATOM 797 O O . THR A 1 97 ? -7.837 -1.753 16.302 1.00 87.69 97 THR A O 1
ATOM 800 N N . GLN A 1 98 ? -9.515 -0.671 17.320 1.00 83.81 98 GLN A N 1
ATOM 801 C CA . GLN A 1 98 ? -9.271 -1.260 18.643 1.00 83.81 98 GLN A CA 1
ATOM 802 C C . GLN A 1 98 ? -9.400 -2.786 18.633 1.00 83.81 98 GLN A C 1
ATOM 804 O O . GLN A 1 98 ? -8.649 -3.468 19.329 1.00 83.81 98 GLN A O 1
ATOM 809 N N . SER A 1 99 ? -10.312 -3.318 17.819 1.00 80.62 99 SER A N 1
ATOM 810 C CA . SER A 1 99 ? -10.523 -4.759 17.670 1.00 80.62 99 SER A CA 1
ATOM 811 C C . SER A 1 99 ? -9.469 -5.451 16.801 1.00 80.62 99 SER A C 1
ATOM 813 O O . SER A 1 99 ? -9.341 -6.664 16.888 1.00 80.62 99 SER A O 1
ATOM 815 N N . LEU A 1 100 ? -8.688 -4.713 16.001 1.00 90.75 100 LEU A N 1
ATOM 816 C CA . LEU A 1 100 ? -7.735 -5.298 15.055 1.00 90.75 100 LEU A CA 1
ATOM 817 C C . LEU A 1 100 ? -6.463 -5.760 15.766 1.00 90.75 100 LEU A C 1
ATOM 819 O O . LEU A 1 100 ? -5.566 -4.963 16.051 1.00 90.75 100 LEU A O 1
ATOM 823 N N . SER A 1 101 ? -6.342 -7.053 16.037 1.00 92.88 101 SER A N 1
ATOM 824 C CA . SER A 1 101 ? -5.088 -7.653 16.506 1.00 92.88 101 SER A CA 1
ATOM 825 C C . SER A 1 101 ? -3.990 -7.631 15.427 1.00 92.88 101 SER A C 1
ATOM 827 O O . SER A 1 101 ? -4.262 -7.495 14.235 1.00 92.88 101 SER A O 1
ATOM 829 N N . VAL A 1 102 ? -2.724 -7.800 15.833 1.00 94.06 102 VAL A N 1
ATOM 830 C CA . VAL A 1 102 ? -1.582 -7.922 14.898 1.00 94.06 102 VAL A CA 1
ATOM 831 C C . VAL A 1 102 ? -1.803 -9.074 13.912 1.00 94.06 102 VAL A C 1
ATOM 833 O O . VAL A 1 102 ? -1.604 -8.908 12.712 1.00 94.06 102 VAL A O 1
ATOM 836 N N . SER A 1 103 ? -2.272 -10.224 14.399 1.00 94.06 103 SER A N 1
ATOM 837 C CA . SER A 1 103 ? -2.554 -11.393 13.559 1.00 94.06 103 SER A CA 1
ATOM 838 C C . SER A 1 103 ? -3.690 -11.140 12.568 1.00 94.06 103 SER A C 1
ATOM 840 O O . SER A 1 103 ? -3.638 -11.611 11.433 1.00 94.06 103 SER A O 1
ATOM 842 N N . GLU A 1 104 ? -4.713 -10.377 12.960 1.00 94.12 104 GLU A N 1
ATOM 843 C CA . GLU A 1 104 ? -5.778 -9.989 12.035 1.00 94.12 104 GLU A CA 1
ATOM 844 C C . GLU A 1 104 ? -5.302 -9.013 10.973 1.00 94.12 104 GLU A C 1
ATOM 846 O O . GLU A 1 104 ? -5.707 -9.167 9.825 1.00 94.12 104 GLU A O 1
ATOM 851 N N . LEU A 1 105 ? -4.447 -8.050 11.323 1.00 95.44 105 LEU A N 1
ATOM 852 C CA . LEU A 1 105 ? -3.843 -7.143 10.347 1.00 95.44 105 LEU A CA 1
ATOM 853 C C . LEU A 1 105 ? -3.027 -7.926 9.317 1.00 95.44 105 LEU A C 1
ATOM 855 O O . LEU A 1 105 ? -3.285 -7.778 8.129 1.00 95.44 105 LEU A O 1
ATOM 859 N N . LYS A 1 106 ? -2.149 -8.841 9.754 1.00 94.62 106 LYS A N 1
ATOM 860 C CA . LYS A 1 106 ? -1.387 -9.725 8.848 1.00 94.62 106 LYS A CA 1
ATOM 861 C C . LYS A 1 106 ? -2.280 -10.502 7.882 1.00 94.62 106 LYS A C 1
ATOM 863 O O . LYS A 1 106 ? -1.920 -10.698 6.732 1.00 94.62 106 LYS A O 1
ATOM 868 N N . ARG A 1 107 ? -3.444 -10.962 8.350 1.00 94.44 107 ARG A N 1
ATOM 869 C CA . ARG A 1 107 ? -4.397 -11.712 7.522 1.00 94.44 107 ARG A CA 1
ATOM 870 C C . ARG A 1 107 ? -5.209 -10.811 6.591 1.00 94.44 107 ARG A C 1
ATOM 872 O O . ARG A 1 107 ? -5.575 -11.245 5.506 1.00 94.44 107 ARG A O 1
ATOM 879 N N . LYS A 1 108 ? -5.585 -9.611 7.033 1.00 95.19 108 LYS A N 1
ATOM 880 C CA . LYS A 1 108 ? -6.503 -8.726 6.299 1.00 95.19 108 LYS A CA 1
ATOM 881 C C . LYS A 1 108 ? -5.796 -7.793 5.323 1.00 95.19 108 LYS A C 1
ATOM 883 O O . LYS A 1 108 ? -6.434 -7.372 4.368 1.00 95.19 108 LYS A O 1
ATOM 888 N N . ILE A 1 109 ? -4.533 -7.463 5.569 1.00 96.88 109 ILE A N 1
ATOM 889 C CA . ILE A 1 109 ? -3.720 -6.679 4.643 1.00 96.88 109 ILE A CA 1
ATOM 890 C C . ILE A 1 109 ? -3.311 -7.603 3.499 1.00 96.88 109 ILE A C 1
ATOM 892 O O . ILE A 1 109 ? -2.635 -8.604 3.723 1.00 96.88 109 ILE A O 1
ATOM 896 N N . GLN A 1 110 ? -3.757 -7.285 2.291 1.00 96.81 110 GLN A N 1
ATOM 897 C CA . GLN A 1 110 ? -3.532 -8.101 1.101 1.00 96.81 110 GLN A CA 1
ATOM 898 C C . GLN A 1 110 ? -2.881 -7.261 0.013 1.00 96.81 110 GLN A C 1
ATOM 900 O O . GLN A 1 110 ? -3.236 -6.098 -0.159 1.00 96.81 110 GLN A O 1
ATOM 905 N N . TYR A 1 111 ? -1.934 -7.847 -0.713 1.00 97.06 111 TYR A N 1
ATOM 906 C CA . TYR A 1 111 ? -1.387 -7.231 -1.917 1.00 97.06 111 TYR A CA 1
ATOM 907 C C . TYR A 1 111 ? -2.499 -7.041 -2.959 1.00 97.06 111 TYR A C 1
ATOM 909 O O . TYR A 1 111 ? -3.379 -7.898 -3.079 1.00 97.06 111 TYR A O 1
ATOM 917 N N . VAL A 1 112 ? -2.459 -5.935 -3.705 1.00 95.00 112 VAL A N 1
ATOM 918 C CA . VAL A 1 112 ? -3.450 -5.645 -4.751 1.00 95.00 112 VAL A CA 1
ATOM 919 C C . VAL A 1 112 ? -2.796 -5.407 -6.106 1.00 95.00 112 VAL A C 1
ATOM 921 O O . VAL A 1 112 ? -3.187 -6.050 -7.077 1.00 95.00 112 VAL A O 1
ATOM 924 N N . PHE A 1 113 ? -1.835 -4.489 -6.186 1.00 93.62 113 PHE A N 1
ATOM 925 C CA . PHE A 1 113 ? -1.164 -4.117 -7.433 1.00 93.62 113 PHE A CA 1
ATOM 926 C C . PHE A 1 113 ? 0.145 -3.382 -7.146 1.00 93.62 113 PHE A C 1
ATOM 928 O O . PHE A 1 113 ? 0.411 -2.990 -6.012 1.00 93.62 113 PHE A O 1
ATOM 935 N N . THR A 1 114 ? 0.935 -3.162 -8.185 1.00 90.38 114 THR A N 1
ATOM 936 C CA . THR A 1 114 ? 2.186 -2.407 -8.170 1.00 90.38 114 THR A CA 1
ATOM 937 C C . THR A 1 114 ? 2.046 -1.204 -9.089 1.00 90.38 114 THR A C 1
ATOM 939 O O . THR A 1 114 ? 1.428 -1.295 -10.156 1.00 90.38 114 THR A O 1
ATOM 942 N N . VAL A 1 115 ? 2.593 -0.072 -8.655 1.00 86.31 115 VAL A N 1
ATOM 943 C CA . VAL A 1 115 ? 2.644 1.168 -9.436 1.00 86.31 115 VAL A CA 1
ATOM 944 C C . VAL A 1 115 ? 4.076 1.658 -9.567 1.00 86.31 115 VAL A C 1
ATOM 946 O O . VAL A 1 115 ? 4.905 1.443 -8.683 1.00 86.31 115 VAL A O 1
ATOM 949 N N . TYR A 1 116 ? 4.319 2.366 -10.663 1.00 76.19 116 TYR A N 1
ATOM 950 C CA . TYR A 1 116 ? 5.574 3.012 -11.003 1.00 76.19 116 TYR A CA 1
ATOM 951 C C . TYR A 1 116 ? 5.308 4.511 -11.100 1.00 76.19 116 TYR A C 1
ATOM 953 O O . TYR A 1 116 ? 4.290 4.937 -11.651 1.00 76.19 116 TYR A O 1
ATOM 961 N N . GLN A 1 117 ? 6.202 5.312 -10.527 1.00 67.00 117 GLN A N 1
ATOM 962 C CA . GLN A 1 117 ? 6.113 6.768 -10.559 1.00 67.00 117 GLN A CA 1
ATOM 963 C C . GLN A 1 117 ? 7.374 7.358 -11.198 1.00 67.00 117 GLN A C 1
ATOM 965 O O . GLN A 1 117 ? 8.480 7.063 -10.745 1.00 67.00 117 GLN A O 1
ATOM 970 N N . ASP A 1 118 ? 7.195 8.207 -12.218 1.00 53.41 118 ASP A N 1
ATOM 971 C CA . ASP A 1 118 ? 8.296 8.910 -12.893 1.00 53.41 118 ASP A CA 1
ATOM 972 C C . ASP A 1 118 ? 8.919 9.981 -11.985 1.00 53.41 118 ASP A C 1
ATOM 974 O O . ASP A 1 118 ? 8.213 10.739 -11.305 1.00 53.41 118 ASP A O 1
ATOM 978 N N . GLY A 1 119 ? 10.253 10.019 -11.961 1.00 59.88 119 GLY A N 1
ATOM 979 C CA . GLY A 1 119 ? 11.086 10.769 -11.020 1.00 59.88 119 GLY A CA 1
ATOM 980 C C . GLY A 1 119 ? 12.213 9.914 -10.424 1.00 59.88 119 GLY A C 1
ATOM 981 O O . GLY A 1 119 ? 12.754 9.034 -11.086 1.00 59.88 119 GLY A O 1
ATOM 982 N N . SER A 1 120 ? 12.591 10.168 -9.164 1.00 47.50 120 SER A N 1
ATOM 983 C CA . SER A 1 120 ? 13.531 9.328 -8.397 1.00 47.50 120 SER A CA 1
ATOM 984 C C . SER A 1 120 ? 12.853 7.992 -8.044 1.00 47.50 120 SER A C 1
ATOM 986 O O . SER A 1 120 ? 12.291 7.870 -6.959 1.00 47.50 120 SER A O 1
ATOM 988 N N . MET A 1 121 ? 12.803 7.067 -9.008 1.00 51.78 121 MET A N 1
ATOM 989 C CA . MET A 1 121 ? 11.906 5.904 -9.084 1.00 51.78 121 MET A CA 1
ATOM 990 C C . MET A 1 121 ? 11.527 5.275 -7.733 1.00 51.78 121 MET A C 1
ATOM 992 O O . MET A 1 121 ? 12.375 4.829 -6.961 1.00 51.78 121 MET A O 1
ATOM 996 N N . ILE A 1 122 ? 10.217 5.218 -7.484 1.00 58.56 122 ILE A N 1
ATOM 997 C CA . ILE A 1 122 ? 9.608 4.491 -6.370 1.00 58.56 122 ILE A CA 1
ATOM 998 C C . ILE A 1 122 ? 8.675 3.446 -6.991 1.00 58.56 122 ILE A C 1
ATOM 1000 O O . ILE A 1 122 ? 7.520 3.740 -7.297 1.00 58.56 122 ILE A O 1
ATOM 1004 N N . GLU A 1 123 ? 9.191 2.236 -7.212 1.00 74.38 123 GLU A N 1
ATOM 1005 C CA . GLU A 1 123 ? 8.359 1.043 -7.406 1.00 74.38 123 GLU A CA 1
ATOM 1006 C C . GLU A 1 123 ? 7.633 0.782 -6.088 1.00 74.38 123 GLU A C 1
ATOM 1008 O O . GLU A 1 123 ? 8.285 0.579 -5.058 1.00 74.38 123 GLU A O 1
ATOM 1013 N N . ALA A 1 124 ? 6.301 0.819 -6.099 1.00 85.56 124 ALA A N 1
ATOM 1014 C CA . ALA A 1 124 ? 5.499 0.617 -4.902 1.00 85.56 124 ALA A CA 1
ATOM 1015 C C . ALA A 1 124 ? 4.519 -0.540 -5.075 1.00 85.56 124 ALA A C 1
ATOM 1017 O O . ALA A 1 124 ? 3.551 -0.444 -5.834 1.00 85.56 124 ALA A O 1
ATOM 1018 N N . ASP A 1 125 ? 4.715 -1.590 -4.281 1.00 91.88 125 ASP A N 1
ATOM 1019 C CA . ASP A 1 125 ? 3.687 -2.590 -4.042 1.00 91.88 125 ASP A CA 1
ATOM 1020 C C . ASP A 1 125 ? 2.619 -2.002 -3.126 1.00 91.88 125 ASP A C 1
ATOM 1022 O O . ASP A 1 125 ? 2.881 -1.537 -2.010 1.00 91.88 125 ASP A O 1
ATOM 1026 N N . ILE A 1 126 ? 1.384 -2.028 -3.608 1.00 93.44 126 ILE A N 1
ATOM 1027 C CA . ILE A 1 126 ? 0.227 -1.498 -2.912 1.00 93.44 126 ILE A CA 1
ATOM 1028 C C . ILE A 1 126 ? -0.527 -2.643 -2.260 1.00 93.44 126 ILE A C 1
ATOM 1030 O O . ILE A 1 126 ? -1.070 -3.541 -2.910 1.00 93.44 126 ILE A O 1
ATOM 1034 N N . TYR A 1 127 ? -0.605 -2.560 -0.940 1.00 96.81 127 TYR A N 1
ATOM 1035 C CA . TYR A 1 127 ? -1.427 -3.421 -0.112 1.00 96.81 127 TYR A CA 1
ATOM 1036 C C . TYR A 1 127 ? -2.731 -2.715 0.237 1.00 96.81 127 TYR A C 1
ATOM 1038 O O . TYR A 1 127 ? -2.776 -1.492 0.318 1.00 96.81 127 TYR A O 1
ATOM 1046 N N . CYS A 1 128 ? -3.796 -3.463 0.490 1.00 97.12 128 CYS A N 1
ATOM 1047 C CA . CYS A 1 128 ? -5.071 -2.917 0.925 1.00 97.12 128 CYS A CA 1
ATOM 1048 C C . CYS A 1 128 ? -5.543 -3.591 2.208 1.00 97.12 128 CYS A C 1
ATOM 1050 O O . CYS A 1 128 ? -5.493 -4.813 2.358 1.00 97.12 128 CYS A O 1
ATOM 1052 N N . LEU A 1 129 ? -6.022 -2.762 3.129 1.00 96.50 129 LEU A N 1
ATOM 1053 C CA . LEU A 1 129 ? -6.797 -3.156 4.290 1.00 96.50 129 LEU A CA 1
ATOM 1054 C C . LEU A 1 129 ? -8.210 -2.593 4.141 1.00 96.50 129 LEU A C 1
ATOM 1056 O O . LEU A 1 129 ? -8.412 -1.386 4.263 1.00 96.50 129 LEU A O 1
ATOM 1060 N N . THR A 1 130 ? -9.192 -3.470 3.944 1.00 94.75 130 THR A N 1
ATOM 1061 C CA . THR A 1 130 ? -10.606 -3.082 3.972 1.00 94.75 130 THR A CA 1
ATOM 1062 C C . THR A 1 130 ? -11.154 -3.173 5.394 1.00 94.75 130 THR A C 1
ATOM 1064 O O . THR A 1 130 ? -11.173 -4.240 6.020 1.00 94.75 130 THR A O 1
ATOM 1067 N N . LEU A 1 131 ? -11.623 -2.043 5.906 1.00 92.75 131 LEU A N 1
ATOM 1068 C CA . LEU A 1 131 ? -12.339 -1.909 7.171 1.00 92.75 131 LEU A CA 1
ATOM 1069 C C . LEU A 1 131 ? -13.833 -1.750 6.900 1.00 92.75 131 LEU A C 1
ATOM 1071 O O . LEU A 1 131 ? -14.218 -1.276 5.842 1.00 92.75 131 LEU A O 1
ATOM 1075 N N . TYR A 1 132 ? -14.679 -2.131 7.854 1.00 89.69 132 TYR A N 1
ATOM 1076 C CA . TYR A 1 132 ? -16.129 -2.021 7.708 1.00 89.69 132 TYR A CA 1
ATOM 1077 C C . TYR A 1 132 ? -16.718 -1.243 8.881 1.00 89.69 132 TYR A C 1
ATOM 1079 O O . TYR A 1 132 ? -16.605 -1.693 10.021 1.00 89.69 132 TYR A O 1
ATOM 1087 N N . ASP A 1 133 ? -17.387 -0.122 8.606 1.00 88.38 133 ASP A N 1
ATOM 1088 C CA . ASP A 1 133 ? -18.248 0.569 9.574 1.00 88.38 133 ASP A CA 1
ATOM 1089 C C . ASP A 1 133 ? -19.701 0.433 9.131 1.00 88.38 133 ASP A C 1
ATOM 1091 O O . ASP A 1 133 ? -20.060 0.856 8.036 1.00 88.38 133 ASP A O 1
ATOM 1095 N N . LYS A 1 134 ? -20.550 -0.194 9.953 1.00 87.50 134 LYS A N 1
ATOM 1096 C CA . LYS A 1 134 ? -21.974 -0.433 9.631 1.00 87.50 134 LYS A CA 1
ATOM 1097 C C . LYS A 1 134 ? -22.190 -1.036 8.226 1.00 87.50 134 LYS A C 1
ATOM 1099 O O . LYS A 1 134 ? -23.103 -0.634 7.512 1.00 87.50 134 LYS A O 1
ATOM 1104 N N . ASN A 1 135 ? -21.354 -2.009 7.847 1.00 85.38 135 ASN A N 1
ATOM 1105 C CA . ASN A 1 135 ? -21.317 -2.668 6.528 1.00 85.38 135 ASN A CA 1
ATOM 1106 C C . ASN A 1 135 ? -20.870 -1.789 5.346 1.00 85.38 135 ASN A C 1
ATOM 1108 O O . ASN A 1 135 ? -20.899 -2.254 4.209 1.00 85.38 135 ASN A O 1
ATOM 1112 N N . ILE A 1 136 ? -20.423 -0.559 5.590 1.00 89.38 136 ILE A N 1
ATOM 1113 C CA . ILE A 1 136 ? -19.804 0.291 4.573 1.00 89.38 136 ILE A CA 1
ATOM 1114 C C . ILE A 1 136 ? -18.298 -0.011 4.560 1.00 89.38 136 ILE A C 1
ATOM 1116 O O . ILE A 1 136 ? -17.669 0.094 5.618 1.00 89.38 136 ILE A O 1
ATOM 1120 N N . PRO A 1 137 ? -17.721 -0.420 3.414 1.00 91.31 137 PRO A N 1
ATOM 1121 C CA . PRO A 1 137 ? -16.293 -0.675 3.304 1.00 91.31 137 PRO A CA 1
ATOM 1122 C C . PRO A 1 137 ? -15.499 0.635 3.219 1.00 91.31 137 PRO A C 1
ATOM 1124 O O . PRO A 1 137 ? -15.913 1.572 2.542 1.00 91.31 137 PRO A O 1
ATOM 1127 N N . TYR A 1 138 ? -14.341 0.653 3.872 1.00 91.56 138 TYR A N 1
ATOM 1128 C CA . TYR A 1 138 ? -13.330 1.704 3.814 1.00 91.56 138 TYR A CA 1
ATOM 1129 C C . TYR A 1 138 ? -11.986 1.058 3.508 1.00 91.56 138 TYR A C 1
ATOM 1131 O O . TYR A 1 138 ? -11.477 0.261 4.302 1.00 91.56 138 TYR A O 1
ATOM 1139 N N . ASN A 1 139 ? -11.417 1.382 2.359 1.00 93.75 139 ASN A N 1
ATOM 1140 C CA . ASN A 1 139 ? -10.149 0.849 1.900 1.00 93.75 139 ASN A CA 1
ATOM 1141 C C . ASN A 1 139 ? -9.010 1.768 2.333 1.00 93.75 139 ASN A C 1
ATOM 1143 O O . ASN A 1 139 ? -9.018 2.979 2.105 1.00 93.75 139 ASN A O 1
ATOM 1147 N N . VAL A 1 140 ? -8.008 1.159 2.958 1.00 95.31 140 VAL A N 1
ATOM 1148 C CA . VAL A 1 140 ? -6.751 1.807 3.318 1.00 95.31 140 VAL A CA 1
ATOM 1149 C C . VAL A 1 140 ? -5.658 1.177 2.479 1.00 95.31 140 VAL A C 1
ATOM 1151 O O . VAL A 1 140 ? -5.357 -0.006 2.643 1.00 95.31 140 VAL A O 1
ATOM 1154 N N . TYR A 1 141 ? -5.082 1.960 1.578 1.00 94.50 141 TYR A N 1
ATOM 1155 C CA . TYR A 1 141 ? -3.996 1.522 0.714 1.00 94.50 141 TYR A CA 1
ATOM 1156 C C . TYR A 1 141 ? -2.657 1.837 1.380 1.00 94.50 141 TYR A C 1
ATOM 1158 O O . TYR A 1 141 ? -2.407 2.953 1.841 1.00 94.50 141 TYR A O 1
ATOM 1166 N N . ILE A 1 142 ? -1.810 0.823 1.472 1.00 94.62 142 ILE A N 1
ATOM 1167 C CA . ILE A 1 142 ? -0.578 0.796 2.250 1.00 94.62 142 ILE A CA 1
ATOM 1168 C C . ILE A 1 142 ? 0.561 0.526 1.263 1.00 94.62 142 ILE A C 1
ATOM 1170 O O . ILE A 1 142 ? 0.721 -0.616 0.828 1.00 94.62 142 ILE A O 1
ATOM 1174 N N . PRO A 1 143 ? 1.331 1.552 0.874 1.00 90.88 143 PRO A N 1
ATOM 1175 C CA . PRO A 1 143 ? 2.413 1.376 -0.081 1.00 90.88 143 PRO A CA 1
ATOM 1176 C C . PRO A 1 143 ? 3.669 0.861 0.615 1.00 90.88 143 PRO A C 1
ATOM 1178 O O . PRO A 1 143 ? 4.080 1.395 1.651 1.00 90.88 143 PRO A O 1
ATOM 1181 N N . LYS A 1 144 ? 4.310 -0.134 0.013 1.00 89.75 144 LYS A N 1
ATOM 1182 C CA . LYS A 1 144 ? 5.665 -0.559 0.346 1.00 89.75 144 LYS A CA 1
ATOM 1183 C C . LYS A 1 144 ? 6.523 -0.410 -0.890 1.00 89.75 144 LYS A C 1
ATOM 1185 O O . LYS A 1 144 ? 6.189 -0.967 -1.928 1.00 89.75 144 LYS A O 1
ATOM 1190 N N . ALA A 1 145 ? 7.594 0.362 -0.781 1.00 83.00 145 ALA A N 1
ATOM 1191 C CA . ALA A 1 145 ? 8.280 0.823 -1.967 1.00 83.00 145 ALA A CA 1
ATOM 1192 C C . ALA A 1 145 ? 9.797 0.798 -1.854 1.00 83.00 145 ALA A C 1
ATOM 1194 O O . ALA A 1 145 ? 10.344 0.992 -0.763 1.00 83.00 145 ALA A O 1
ATOM 1195 N N . LEU A 1 146 ? 10.457 0.558 -2.988 1.00 73.94 146 LEU A N 1
ATOM 1196 C CA . LEU A 1 146 ? 11.902 0.706 -3.117 1.00 73.94 146 LEU A CA 1
ATOM 1197 C C . LEU A 1 146 ? 12.240 2.189 -3.185 1.00 73.94 146 LEU A C 1
ATOM 1199 O O . LEU A 1 146 ? 11.580 2.947 -3.893 1.00 73.94 146 LEU A O 1
ATOM 1203 N N . TRP A 1 147 ? 13.264 2.603 -2.447 1.00 65.19 147 TRP A N 1
ATOM 1204 C CA . TRP A 1 147 ? 13.692 3.994 -2.438 1.00 65.19 147 TRP A CA 1
ATOM 1205 C C . TRP A 1 147 ? 15.055 4.164 -3.112 1.00 65.19 147 TRP A C 1
ATOM 1207 O O . TRP A 1 147 ? 16.060 3.665 -2.596 1.00 65.19 147 TRP A O 1
ATOM 1217 N N . ASP A 1 148 ? 15.099 4.926 -4.209 1.00 55.59 148 ASP A N 1
ATOM 1218 C CA . ASP A 1 148 ? 16.313 5.109 -5.024 1.00 55.59 148 ASP A CA 1
ATOM 1219 C C . ASP A 1 148 ? 16.985 6.502 -4.892 1.00 55.59 148 ASP A C 1
ATOM 1221 O O . ASP A 1 148 ? 17.991 6.793 -5.529 1.00 55.59 148 ASP A O 1
ATOM 1225 N N . ASP A 1 149 ? 16.501 7.393 -4.015 1.00 60.06 149 ASP A N 1
ATOM 1226 C CA . ASP A 1 149 ? 17.143 8.707 -3.785 1.00 60.06 149 ASP A CA 1
ATOM 1227 C C . ASP A 1 149 ? 18.154 8.670 -2.616 1.00 60.06 149 ASP A C 1
ATOM 1229 O O . ASP A 1 149 ? 17.787 8.763 -1.437 1.00 60.06 149 ASP A O 1
ATOM 1233 N N . GLU A 1 150 ? 19.444 8.555 -2.954 1.00 54.84 150 GLU A N 1
ATOM 1234 C CA . GLU A 1 150 ? 20.582 8.455 -2.025 1.00 54.84 150 GLU A CA 1
ATOM 1235 C C . GLU A 1 150 ? 20.762 9.687 -1.111 1.00 54.84 150 GLU A C 1
ATOM 1237 O O . GLU A 1 150 ? 21.079 9.543 0.078 1.00 54.84 150 GLU A O 1
ATOM 1242 N N . GLU A 1 151 ? 20.568 10.910 -1.623 1.00 56.09 151 GLU A N 1
ATOM 1243 C CA . GLU A 1 151 ? 20.721 12.139 -0.825 1.00 56.09 151 GLU A CA 1
ATOM 1244 C C . GLU A 1 151 ? 19.638 12.233 0.248 1.00 56.09 151 GLU A C 1
ATOM 1246 O O . GLU A 1 151 ? 19.885 12.678 1.376 1.00 56.09 151 GLU A O 1
ATOM 1251 N N . PHE A 1 152 ? 18.438 11.771 -0.087 1.00 53.56 152 PHE A N 1
ATOM 1252 C CA . PHE A 1 152 ? 17.306 11.780 0.817 1.00 53.56 152 PHE A CA 1
ATOM 1253 C C . PHE A 1 152 ? 17.391 10.684 1.894 1.00 53.56 152 PHE A C 1
ATOM 1255 O O . PHE A 1 152 ? 17.136 10.940 3.077 1.00 53.56 152 PHE A O 1
ATOM 1262 N N . VAL A 1 153 ? 17.827 9.483 1.509 1.00 54.75 153 VAL A N 1
ATOM 1263 C CA . VAL A 1 153 ? 18.111 8.337 2.393 1.00 54.75 153 VAL A CA 1
ATOM 1264 C C . VAL A 1 153 ? 19.075 8.723 3.519 1.00 54.75 153 VAL A C 1
ATOM 1266 O O . VAL A 1 153 ? 18.804 8.462 4.699 1.00 54.75 153 VAL A O 1
ATOM 1269 N N . LYS A 1 154 ? 20.153 9.442 3.176 1.00 58.19 154 LYS A N 1
ATOM 1270 C CA . LYS A 1 154 ? 21.160 9.932 4.134 1.00 58.19 154 LYS A CA 1
ATOM 1271 C C . LYS A 1 154 ? 20.580 10.882 5.187 1.00 58.19 154 LYS A C 1
ATOM 1273 O O . LYS A 1 154 ? 21.028 10.859 6.330 1.00 58.19 154 LYS A O 1
ATOM 1278 N N . GLN A 1 155 ? 19.568 11.686 4.850 1.00 58.75 155 GLN A N 1
ATOM 1279 C CA . GLN A 1 155 ? 18.945 12.632 5.791 1.00 58.75 155 GLN A CA 1
ATOM 1280 C C . GLN A 1 155 ? 18.021 11.960 6.815 1.00 58.75 155 GLN A C 1
ATOM 1282 O O . GLN A 1 155 ? 17.749 12.539 7.868 1.00 58.75 155 GLN A O 1
ATOM 1287 N N . ARG A 1 156 ? 17.510 10.760 6.515 1.00 56.47 156 ARG A N 1
ATOM 1288 C CA . ARG A 1 156 ? 16.519 10.050 7.345 1.00 56.47 156 ARG A CA 1
ATOM 1289 C C . ARG A 1 156 ? 17.060 8.797 8.031 1.00 56.47 156 ARG A C 1
ATOM 1291 O O . ARG A 1 156 ? 16.346 8.212 8.838 1.00 56.47 156 ARG A O 1
ATOM 1298 N N . GLY A 1 157 ? 18.311 8.423 7.760 1.00 57.78 157 GLY A N 1
ATOM 1299 C CA . GLY A 1 157 ? 18.967 7.278 8.394 1.00 57.78 157 GLY A CA 1
ATOM 1300 C C . GLY A 1 157 ? 18.515 5.917 7.857 1.00 57.78 157 GLY A C 1
ATOM 1301 O O . GLY A 1 157 ? 18.701 4.915 8.543 1.00 57.78 157 GLY A O 1
ATOM 1302 N N . HIS A 1 158 ? 17.928 5.878 6.659 1.00 64.25 158 HIS A N 1
ATOM 1303 C CA . HIS A 1 158 ? 17.676 4.632 5.927 1.00 64.25 158 HIS A CA 1
ATOM 1304 C C . HIS A 1 158 ? 18.908 4.264 5.095 1.00 64.25 158 HIS A C 1
ATOM 1306 O O . HIS A 1 158 ? 19.816 5.090 4.958 1.00 64.25 158 HIS A O 1
ATOM 1312 N N . LYS A 1 159 ? 18.972 3.047 4.542 1.00 58.78 159 LYS A N 1
ATOM 1313 C CA . LYS A 1 159 ? 19.985 2.722 3.527 1.00 58.78 159 LYS A CA 1
ATOM 1314 C C . LYS A 1 159 ? 19.384 2.798 2.132 1.00 58.78 159 LYS A C 1
ATOM 1316 O O . LYS A 1 159 ? 18.187 2.617 1.936 1.00 58.78 159 LYS A O 1
ATOM 1321 N N . TRP A 1 160 ? 20.241 3.114 1.173 1.00 61.88 160 TRP A N 1
ATOM 1322 C CA . TRP A 1 160 ? 19.863 3.193 -0.229 1.00 61.88 160 TRP A CA 1
ATOM 1323 C C . TRP A 1 160 ? 19.536 1.781 -0.733 1.00 61.88 160 TRP A C 1
ATOM 1325 O O . TRP A 1 160 ? 20.219 0.830 -0.340 1.00 61.88 160 TRP A O 1
ATOM 1335 N N . GLY A 1 161 ? 18.475 1.644 -1.531 1.00 65.50 161 GLY A N 1
ATOM 1336 C CA . GLY A 1 161 ? 17.991 0.345 -2.006 1.00 65.50 161 GLY A CA 1
ATOM 1337 C C . GLY A 1 161 ? 17.250 -0.498 -0.957 1.00 65.50 161 GLY A C 1
ATOM 1338 O O . GLY A 1 161 ? 17.070 -1.697 -1.158 1.00 65.50 161 GLY A O 1
ATOM 1339 N N . GLU A 1 162 ? 16.828 0.081 0.173 1.00 71.25 162 GLU A N 1
ATOM 1340 C CA . GLU A 1 162 ? 15.940 -0.603 1.122 1.00 71.25 162 GLU A CA 1
ATOM 1341 C C . GLU A 1 162 ? 14.466 -0.377 0.759 1.00 71.25 162 GLU A C 1
ATOM 1343 O O . GLU A 1 162 ? 14.038 0.745 0.483 1.00 71.25 162 GLU A O 1
ATOM 1348 N N . TYR A 1 163 ? 13.675 -1.450 0.821 1.00 76.75 163 TYR A N 1
ATOM 1349 C CA . TYR A 1 163 ? 12.221 -1.355 0.754 1.00 76.75 163 TYR A CA 1
ATOM 1350 C C . TYR A 1 163 ? 11.670 -0.810 2.066 1.00 76.75 163 TYR A C 1
ATOM 1352 O O . TYR A 1 163 ? 11.953 -1.352 3.139 1.00 76.75 163 TYR A O 1
ATOM 1360 N N . ILE A 1 164 ? 10.847 0.230 1.977 1.00 78.88 164 ILE A N 1
ATOM 1361 C CA . ILE A 1 164 ? 10.249 0.881 3.139 1.00 78.88 164 ILE A CA 1
ATOM 1362 C C . ILE A 1 164 ? 8.734 0.972 3.013 1.00 78.88 164 ILE A C 1
ATOM 1364 O O . ILE A 1 164 ? 8.180 1.202 1.937 1.00 78.88 164 ILE A O 1
ATOM 1368 N N . LEU A 1 165 ? 8.057 0.851 4.150 1.00 83.38 165 LEU A N 1
ATOM 1369 C CA . LEU A 1 165 ? 6.659 1.227 4.263 1.00 83.38 165 LEU A CA 1
ATOM 1370 C C . LEU A 1 165 ? 6.513 2.750 4.119 1.00 83.38 165 LEU A C 1
ATOM 1372 O O . LEU A 1 165 ? 7.091 3.519 4.894 1.00 83.38 165 LEU A O 1
ATOM 1376 N N . VAL A 1 166 ? 5.714 3.192 3.153 1.00 80.56 166 VAL A N 1
ATOM 1377 C CA . VAL A 1 166 ? 5.464 4.614 2.899 1.00 80.56 166 VAL A CA 1
ATOM 1378 C C . VAL A 1 166 ? 4.327 5.109 3.796 1.00 80.56 166 VAL A C 1
ATOM 1380 O O . VAL A 1 166 ? 3.293 4.459 3.949 1.00 80.56 166 VAL A O 1
ATOM 1383 N N . TYR A 1 167 ? 4.515 6.286 4.397 1.00 77.12 167 TYR A N 1
ATOM 1384 C CA . TYR A 1 167 ? 3.502 6.974 5.201 1.00 77.12 167 TYR A CA 1
ATOM 1385 C C . TYR A 1 167 ? 3.410 8.456 4.787 1.00 77.12 167 TYR A C 1
ATOM 1387 O O . TYR A 1 167 ? 4.459 9.100 4.647 1.00 77.12 167 TYR A O 1
ATOM 1395 N N . PRO A 1 168 ? 2.204 9.050 4.655 1.00 82.94 168 PRO A N 1
ATOM 1396 C CA . PRO A 1 168 ? 0.879 8.541 5.055 1.00 82.94 168 PRO A CA 1
ATOM 1397 C C . PRO A 1 168 ? 0.328 7.401 4.179 1.00 82.94 168 PRO A C 1
ATOM 1399 O O . PRO A 1 168 ? 0.800 7.202 3.065 1.00 82.94 168 PRO A O 1
ATOM 1402 N N . PHE A 1 169 ? -0.676 6.669 4.686 1.00 90.38 169 PHE A N 1
ATOM 1403 C CA . PHE A 1 169 ? -1.471 5.738 3.867 1.00 90.38 169 PHE A CA 1
ATOM 1404 C C . PHE A 1 169 ? -2.314 6.502 2.836 1.00 90.38 169 PHE A C 1
ATOM 1406 O O . PHE A 1 169 ? -2.405 7.735 2.880 1.00 90.38 169 PHE A O 1
ATOM 1413 N N . LEU A 1 170 ? -2.943 5.767 1.922 1.00 90.69 170 LEU A N 1
ATOM 1414 C CA . LEU A 1 170 ? -3.722 6.310 0.811 1.00 90.69 170 LEU A CA 1
ATOM 1415 C C . LEU A 1 170 ? -5.181 5.837 0.896 1.00 90.69 170 LEU A C 1
ATOM 1417 O O . LEU A 1 170 ? -5.480 4.783 1.461 1.00 90.69 170 LEU A O 1
ATOM 1421 N N . ASP A 1 171 ? -6.092 6.649 0.369 1.00 90.44 171 ASP A N 1
ATOM 1422 C CA . ASP A 1 171 ? -7.544 6.469 0.451 1.00 90.44 171 ASP A CA 1
ATOM 1423 C C . ASP A 1 171 ? -8.151 6.061 -0.904 1.00 90.44 171 ASP A C 1
ATOM 1425 O O . ASP A 1 171 ? -7.447 5.894 -1.908 1.00 90.44 171 ASP A O 1
ATOM 1429 N N . GLU A 1 172 ? -9.476 5.893 -0.963 1.00 89.31 172 GLU A N 1
ATOM 1430 C CA . GLU A 1 172 ? -10.135 5.582 -2.238 1.00 89.31 172 GLU A CA 1
ATOM 1431 C C . GLU A 1 172 ? -10.011 6.709 -3.260 1.00 89.31 172 GLU A C 1
ATOM 1433 O O . GLU A 1 172 ? -9.982 6.435 -4.460 1.00 89.31 172 GLU A O 1
ATOM 1438 N N . LYS A 1 173 ? -9.907 7.965 -2.811 1.00 87.69 173 LYS A N 1
ATOM 1439 C CA . LYS A 1 173 ? -9.735 9.103 -3.713 1.00 87.69 173 LYS A CA 1
ATOM 1440 C C . LYS A 1 173 ? -8.416 8.988 -4.466 1.00 87.69 173 LYS A C 1
ATOM 1442 O O . LYS A 1 173 ? -8.403 9.159 -5.683 1.00 87.69 173 LYS A O 1
ATOM 1447 N N . TRP A 1 174 ? -7.325 8.666 -3.777 1.00 87.44 174 TRP A N 1
ATOM 1448 C CA . TRP A 1 174 ? -6.049 8.392 -4.425 1.00 87.44 174 TRP A CA 1
ATOM 1449 C C . TRP A 1 174 ? -6.167 7.239 -5.426 1.00 87.44 174 TRP A C 1
ATOM 1451 O O . TRP A 1 174 ? -5.799 7.415 -6.586 1.00 87.44 174 TRP A O 1
ATOM 1461 N N .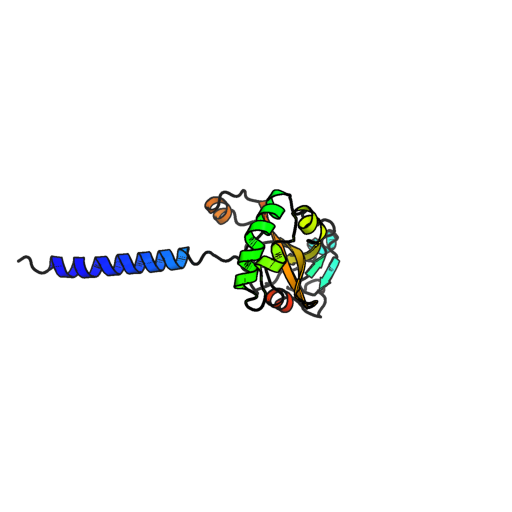 HIS A 1 175 ? -6.750 6.108 -5.017 1.00 86.88 175 HIS A N 1
ATOM 1462 C CA . HIS A 1 175 ? -6.902 4.947 -5.898 1.00 86.88 175 HIS A CA 1
ATOM 1463 C C . HIS A 1 175 ? -7.719 5.273 -7.157 1.00 86.88 175 HIS A C 1
ATOM 1465 O O . HIS A 1 175 ? -7.355 4.849 -8.248 1.00 86.88 175 HIS A O 1
ATOM 1471 N N . SER A 1 176 ? -8.779 6.077 -7.029 1.00 84.50 176 SER A N 1
ATOM 1472 C CA . SER A 1 176 ? -9.610 6.493 -8.165 1.00 84.50 176 SER A CA 1
ATOM 1473 C C . SER A 1 176 ? -8.870 7.363 -9.184 1.00 84.50 176 SER A C 1
ATOM 1475 O O . SER A 1 176 ? -9.207 7.332 -10.361 1.00 84.50 176 SER A O 1
ATOM 1477 N N . ASN A 1 177 ? -7.835 8.102 -8.767 1.00 79.06 177 ASN A N 1
ATOM 1478 C CA . ASN A 1 177 ? -7.051 8.934 -9.687 1.00 79.06 177 ASN A CA 1
ATOM 1479 C C . ASN A 1 177 ? -6.168 8.104 -10.625 1.00 79.06 177 ASN A C 1
ATOM 1481 O O . ASN A 1 177 ? -5.763 8.600 -11.672 1.00 79.06 177 ASN A O 1
ATOM 1485 N N . ILE A 1 178 ? -5.855 6.867 -10.236 1.00 77.62 178 ILE A N 1
ATOM 1486 C CA . ILE A 1 178 ? -5.031 5.936 -11.014 1.00 77.62 178 ILE A CA 1
ATOM 1487 C C . ILE A 1 178 ? -5.869 4.805 -11.626 1.00 77.62 178 ILE A C 1
ATOM 1489 O O . ILE A 1 178 ? -5.330 3.893 -12.252 1.00 77.62 178 ILE A O 1
ATOM 1493 N N . ASP A 1 179 ? -7.185 4.828 -11.411 1.00 77.00 179 ASP A N 1
ATOM 1494 C CA . ASP A 1 179 ? -8.111 3.845 -11.953 1.00 77.00 179 ASP A CA 1
ATOM 1495 C C . ASP A 1 179 ? -8.524 4.276 -13.361 1.00 77.00 179 ASP A C 1
ATOM 1497 O O . ASP A 1 179 ? -9.387 5.131 -13.561 1.00 77.00 179 ASP A O 1
ATOM 1501 N N . CYS A 1 180 ? -7.831 3.720 -14.349 1.00 73.38 180 CYS A N 1
ATOM 1502 C CA . CYS A 1 180 ? -8.087 3.958 -15.758 1.00 73.38 180 CYS A CA 1
ATOM 1503 C C . CYS A 1 180 ? -8.598 2.662 -16.391 1.00 73.38 180 CYS A C 1
ATOM 1505 O O . CYS A 1 180 ? -7.994 1.608 -16.204 1.00 73.38 180 CYS A O 1
ATOM 1507 N N . ASN A 1 181 ? -9.697 2.752 -17.145 1.00 71.31 181 ASN A N 1
ATOM 1508 C CA . ASN A 1 181 ? -10.273 1.605 -17.860 1.00 71.31 181 ASN A CA 1
ATOM 1509 C C . ASN A 1 181 ? -9.448 1.186 -19.085 1.00 71.31 181 ASN A C 1
ATOM 1511 O O . ASN A 1 181 ? -9.704 0.132 -19.664 1.00 71.31 181 ASN A O 1
ATOM 1515 N N . ASP A 1 182 ? -8.494 2.017 -19.497 1.00 76.62 182 ASP A N 1
ATOM 1516 C CA . ASP A 1 182 ? -7.558 1.669 -20.552 1.00 76.62 182 ASP A CA 1
ATOM 1517 C C . ASP A 1 182 ? -6.592 0.587 -20.045 1.00 76.62 182 ASP A C 1
ATOM 1519 O O . ASP A 1 182 ? -6.223 0.539 -18.867 1.00 76.62 182 ASP A O 1
ATOM 1523 N N . ILE A 1 183 ? -6.147 -0.269 -20.957 1.00 76.31 183 ILE A N 1
ATOM 1524 C CA . ILE A 1 183 ? -5.064 -1.221 -20.709 1.00 76.31 183 ILE A CA 1
ATOM 1525 C C . ILE A 1 183 ? -3.784 -0.616 -21.285 1.00 76.31 183 ILE A C 1
ATOM 1527 O O . ILE A 1 183 ? -3.828 0.054 -22.316 1.00 76.31 183 ILE A O 1
ATOM 1531 N N . TYR A 1 184 ? -2.655 -0.849 -20.617 1.00 77.00 184 TYR A N 1
ATOM 1532 C CA . TYR A 1 184 ? -1.344 -0.490 -21.148 1.00 77.00 184 TYR A CA 1
ATOM 1533 C C . TYR A 1 184 ? -1.030 -1.281 -22.427 1.00 77.00 184 TYR A C 1
ATOM 1535 O O . TYR A 1 184 ? -1.173 -2.507 -22.454 1.00 77.00 184 TYR A O 1
ATOM 1543 N N . SER A 1 185 ? -0.569 -0.591 -23.465 1.00 74.69 185 SER A N 1
ATOM 1544 C CA . SER A 1 185 ? -0.017 -1.185 -24.685 1.00 74.69 185 SER A CA 1
ATOM 1545 C C . SER A 1 185 ? 1.502 -0.987 -24.738 1.00 74.69 185 SER A C 1
ATOM 1547 O O . SER A 1 185 ? 1.995 0.018 -24.234 1.00 74.69 185 SER A O 1
ATOM 1549 N N . PRO A 1 186 ? 2.268 -1.895 -25.374 1.00 73.00 186 PRO A N 1
ATOM 1550 C CA . PRO A 1 186 ? 3.712 -1.719 -25.518 1.00 73.00 186 PRO A CA 1
ATOM 1551 C C . PRO A 1 186 ? 4.077 -0.377 -26.160 1.00 73.00 186 PRO A C 1
ATOM 1553 O O . PRO A 1 186 ? 3.541 -0.023 -27.215 1.00 73.00 186 PRO A O 1
ATOM 1556 N N . GLY A 1 187 ? 4.998 0.351 -25.530 1.00 65.75 187 GLY A N 1
ATOM 1557 C CA . GLY A 1 187 ? 5.390 1.703 -25.933 1.00 65.75 187 GLY A CA 1
ATOM 1558 C C . GLY A 1 187 ? 4.436 2.824 -25.502 1.00 65.75 187 GLY A C 1
ATOM 1559 O O . GLY A 1 187 ? 4.726 3.988 -25.796 1.00 65.75 187 GLY A O 1
ATOM 1560 N N . ASP A 1 188 ? 3.335 2.513 -24.808 1.00 69.44 188 ASP A N 1
ATOM 1561 C CA . ASP A 1 188 ? 2.562 3.530 -24.101 1.00 69.44 188 ASP A CA 1
ATOM 1562 C C . ASP A 1 188 ? 3.417 4.145 -22.990 1.00 69.44 188 ASP A C 1
ATOM 1564 O O . ASP A 1 188 ? 4.317 3.526 -22.422 1.00 69.44 188 ASP A O 1
ATOM 1568 N N . LEU A 1 189 ? 3.114 5.395 -22.668 1.00 67.88 189 LEU A N 1
ATOM 1569 C CA . LEU A 1 189 ? 3.676 6.066 -21.510 1.00 67.88 189 LEU A CA 1
ATOM 1570 C C . LEU A 1 189 ? 2.613 6.102 -20.420 1.00 67.88 189 LEU A C 1
ATOM 1572 O O . LEU A 1 189 ? 1.453 6.443 -20.689 1.00 67.88 189 LEU A O 1
ATOM 1576 N N . TRP A 1 190 ? 3.022 5.719 -19.214 1.00 68.62 190 TRP A N 1
ATOM 1577 C CA . TRP A 1 190 ? 2.226 5.896 -18.007 1.00 68.62 190 TRP A CA 1
ATOM 1578 C C . TRP A 1 190 ? 2.028 7.387 -17.674 1.00 68.62 190 TRP A C 1
ATOM 1580 O O . TRP A 1 190 ? 2.875 8.222 -18.051 1.00 68.62 190 TRP A O 1
#